Protein AF-A0A537WAU5-F1 (afdb_monomer_lite)

Secondary structure (DSSP, 8-state):
-HHHHHH--TTS--TT-SEEE-STT-TT-EEE-HHHHSBS-TTSSSTTSPPEEE-SSS---B--GGGGT--S---EEE-PPTT-EEEEE-SSSGGGSEEEEE---TTS----HHHHHHHHHHHHHHHHHHHHHHHHHHHT---EEEETTEEEEEEEEEEE-SS-EEEEEESSEEEE-TT-EEEEE-TT-SS--B--EESHHHHHHHT----EEE-SSGGGS-PPPBPPSSSSTT-SSSGGGEEEEPPTTTSS-BS-SEE-SSS-EE--SBSGGGTTTTTT--EEEEE-SPPPTT-EEEE-SSSTT-EEEEEE-

Foldseek 3Di:
DVCCVQAAQAADPHQQPQWYDQPLVHDLWIFGRCPNADWPDPQAFFPPHHAAEDQPPDDTYPHNQVLVVGDPGGHYDYNHDAQDKDKDARSAQGPVRIDIDHHHDPPDDDDDPVVVVVVVVVLVVVQVVVLVVVCVVQLPDFDWDDDPNAIETEKEQWADDPRDIHGATGNQEAEEAAFHKYKYFQVRFDGHKWKKKWQLVVLQVQLSQAQKWFAPVPSPDNDHTHAFPDPDPVSHPPSVRIIRTHPSPAAAADDPQEDPRPDMGMPGIEHCSPPSRNYRDMRMHHHNHADDPVARKIAISPDSVHIHGYGYD

Structure (mmCIF, N/CA/C/O backbone):
data_AF-A0A537WAU5-F1
#
_entry.id   AF-A0A537WAU5-F1
#
loop_
_atom_site.group_PDB
_atom_site.id
_atom_site.type_symbol
_atom_site.label_atom_id
_atom_site.label_alt_id
_atom_site.label_comp_id
_atom_site.label_asym_id
_atom_site.label_entity_id
_atom_site.label_seq_id
_atom_site.pdbx_PDB_ins_code
_atom_site.Cartn_x
_atom_site.Cartn_y
_atom_site.Cartn_z
_atom_site.occupancy
_atom_site.B_iso_or_equiv
_atom_site.auth_seq_id
_atom_site.auth_comp_id
_atom_site.auth_asym_id
_atom_site.auth_atom_id
_atom_site.pdbx_PDB_model_num
ATOM 1 N N . MET A 1 1 ? 1.351 -14.730 -9.896 1.00 84.19 1 MET A N 1
ATOM 2 C CA . MET A 1 1 ? 2.180 -14.679 -11.133 1.00 84.19 1 MET A CA 1
ATOM 3 C C . MET A 1 1 ? 3.476 -15.323 -10.727 1.00 84.19 1 MET A C 1
ATOM 5 O O . MET A 1 1 ? 4.056 -14.808 -9.790 1.00 84.19 1 MET A O 1
ATOM 9 N N . GLU A 1 2 ? 3.895 -16.427 -11.349 1.00 90.69 2 GLU A N 1
ATOM 10 C CA . GLU A 1 2 ? 4.892 -17.330 -10.741 1.00 90.69 2 GLU A CA 1
ATOM 11 C C . GLU A 1 2 ? 6.164 -16.620 -10.257 1.00 90.69 2 GLU A C 1
ATOM 13 O O . GLU A 1 2 ? 6.609 -16.866 -9.139 1.00 90.69 2 GLU A O 1
ATOM 18 N N . TRP A 1 3 ? 6.699 -15.676 -11.041 1.00 93.38 3 TRP A N 1
ATOM 19 C CA . TRP A 1 3 ? 7.854 -14.886 -10.613 1.00 93.38 3 TRP A CA 1
ATOM 20 C C . TRP A 1 3 ? 7.559 -14.062 -9.352 1.00 93.38 3 TRP A C 1
ATOM 22 O O . TRP A 1 3 ? 8.328 -14.132 -8.400 1.00 93.38 3 TRP A O 1
ATOM 32 N N . PHE A 1 4 ? 6.441 -13.333 -9.306 1.00 93.38 4 PHE A N 1
ATOM 33 C CA . PHE A 1 4 ? 6.049 -12.534 -8.140 1.00 93.38 4 PHE A CA 1
ATOM 34 C C . PHE A 1 4 ? 5.858 -13.409 -6.902 1.00 93.38 4 PHE A C 1
ATOM 36 O O . PHE A 1 4 ? 6.400 -13.107 -5.847 1.00 93.38 4 PHE A O 1
ATOM 43 N N . ASP A 1 5 ? 5.148 -14.527 -7.045 1.00 91.44 5 ASP A N 1
ATOM 44 C CA . ASP A 1 5 ? 4.841 -15.426 -5.928 1.00 91.44 5 ASP A CA 1
ATOM 45 C C . ASP A 1 5 ? 6.137 -16.054 -5.356 1.00 91.44 5 ASP A C 1
ATOM 47 O O . ASP A 1 5 ? 6.236 -16.358 -4.167 1.00 91.44 5 ASP A O 1
ATOM 51 N N . THR A 1 6 ? 7.169 -16.186 -6.197 1.00 94.75 6 THR A N 1
ATOM 52 C CA . THR A 1 6 ? 8.492 -16.734 -5.847 1.00 94.75 6 THR A CA 1
ATOM 53 C C . THR A 1 6 ? 9.467 -15.688 -5.295 1.00 94.75 6 THR A C 1
ATOM 55 O O . THR A 1 6 ? 10.389 -16.049 -4.565 1.00 94.75 6 THR A O 1
ATOM 58 N N . ASN A 1 7 ? 9.301 -14.408 -5.640 1.00 95.81 7 ASN A N 1
ATOM 59 C CA . ASN A 1 7 ? 10.325 -13.383 -5.400 1.00 95.81 7 ASN A CA 1
ATOM 60 C C . ASN A 1 7 ? 9.852 -12.155 -4.613 1.00 95.81 7 ASN A C 1
ATOM 62 O O . ASN A 1 7 ? 10.702 -11.441 -4.088 1.00 95.81 7 ASN A O 1
ATOM 66 N N . ALA A 1 8 ? 8.552 -11.880 -4.550 1.00 95.69 8 ALA A N 1
ATOM 67 C CA . ALA A 1 8 ? 8.008 -10.604 -4.091 1.00 95.69 8 ALA A CA 1
ATOM 68 C C . ALA A 1 8 ? 6.806 -10.721 -3.136 1.00 95.69 8 ALA A C 1
ATOM 70 O O . ALA A 1 8 ? 6.137 -9.724 -2.860 1.00 95.69 8 ALA A O 1
ATOM 71 N N . THR A 1 9 ? 6.513 -11.913 -2.616 1.00 93.00 9 THR A N 1
ATOM 72 C CA . THR A 1 9 ? 5.378 -12.118 -1.709 1.00 93.00 9 THR A CA 1
ATOM 73 C C . THR A 1 9 ? 5.572 -11.324 -0.419 1.00 93.00 9 THR A C 1
ATOM 75 O O . THR A 1 9 ? 6.525 -11.547 0.330 1.00 93.00 9 THR A O 1
ATOM 78 N N . LEU A 1 10 ? 4.641 -10.410 -0.143 1.00 92.88 10 LEU A N 1
ATOM 79 C CA . LEU A 1 10 ? 4.656 -9.546 1.032 1.00 92.88 10 LEU A CA 1
ATOM 80 C C . LEU A 1 10 ? 4.708 -10.363 2.333 1.00 92.88 10 LEU A C 1
ATOM 82 O O . LEU A 1 10 ? 3.957 -11.322 2.496 1.00 92.88 10 LEU A O 1
ATOM 86 N N . GLY A 1 11 ? 5.569 -9.965 3.272 1.00 92.44 11 GLY A N 1
ATOM 87 C CA . GLY A 1 11 ? 5.736 -10.623 4.569 1.00 92.44 11 GLY A CA 1
ATOM 88 C C . GLY A 1 11 ? 6.655 -11.840 4.567 1.00 92.44 11 GLY A C 1
ATOM 89 O O . GLY A 1 11 ? 6.748 -12.531 5.578 1.00 92.44 11 GLY A O 1
ATOM 90 N N . THR A 1 12 ? 7.331 -12.116 3.453 1.00 92.94 12 THR A N 1
ATOM 91 C CA . THR A 1 12 ? 8.314 -13.202 3.334 1.00 92.94 12 THR A CA 1
ATOM 92 C C . THR A 1 12 ? 9.728 -12.639 3.241 1.00 92.94 12 THR A C 1
ATOM 94 O O . THR A 1 12 ? 9.901 -11.460 2.960 1.00 92.94 12 THR A O 1
ATOM 97 N N . SER A 1 13 ? 10.751 -13.475 3.416 1.00 92.75 13 SER A N 1
ATOM 98 C CA . SER A 1 13 ? 12.161 -13.093 3.212 1.00 92.75 13 SER A CA 1
ATOM 99 C C . SER A 1 13 ? 12.599 -13.151 1.738 1.00 92.75 13 SER A C 1
ATOM 101 O O . SER A 1 13 ? 13.785 -13.256 1.441 1.00 92.75 13 SER A O 1
ATOM 103 N N . GLN A 1 14 ? 11.654 -13.161 0.789 1.00 94.50 14 GLN A N 1
ATOM 104 C CA . GLN A 1 14 ? 11.974 -13.161 -0.639 1.00 94.50 14 GLN A CA 1
ATOM 105 C C . GLN A 1 14 ? 12.600 -11.816 -1.051 1.00 94.50 14 GLN A C 1
ATOM 107 O O . GLN A 1 14 ? 12.203 -10.776 -0.523 1.00 94.50 14 GLN A O 1
ATOM 112 N N . PRO A 1 15 ? 13.539 -11.800 -2.014 1.00 93.62 15 PRO A N 1
ATOM 113 C CA . PRO A 1 15 ? 14.410 -10.651 -2.265 1.00 93.62 15 PRO A CA 1
ATOM 114 C C . PRO A 1 15 ? 13.676 -9.358 -2.631 1.00 93.62 15 PRO A C 1
ATOM 116 O O . PRO A 1 15 ? 14.173 -8.291 -2.296 1.00 93.62 15 PRO A O 1
ATOM 119 N N . TYR A 1 16 ? 12.517 -9.440 -3.287 1.00 95.38 16 TYR A N 1
ATOM 120 C CA . TYR A 1 16 ? 11.702 -8.299 -3.718 1.00 95.38 16 TYR A CA 1
ATOM 121 C C . TYR A 1 16 ? 10.399 -8.156 -2.917 1.00 95.38 16 TYR A C 1
ATOM 123 O O . TYR A 1 16 ? 9.494 -7.434 -3.339 1.00 95.38 16 TYR A O 1
ATOM 131 N N . ALA A 1 17 ? 10.261 -8.850 -1.782 1.00 95.00 17 ALA A N 1
ATOM 132 C CA . ALA A 1 17 ? 9.118 -8.654 -0.899 1.00 95.00 17 ALA A CA 1
ATOM 133 C C . ALA A 1 17 ? 9.161 -7.238 -0.310 1.00 95.00 17 ALA A C 1
ATOM 135 O O . ALA A 1 17 ? 10.166 -6.838 0.274 1.00 95.00 17 ALA A O 1
ATOM 136 N N . LEU A 1 18 ? 8.071 -6.475 -0.458 1.00 93.75 18 LEU A N 1
ATOM 137 C CA . LEU A 1 18 ? 8.038 -5.082 -0.003 1.00 93.75 18 LEU A CA 1
ATOM 138 C C . LEU A 1 18 ? 8.268 -4.967 1.507 1.00 93.75 18 LEU A C 1
ATOM 140 O O . LEU A 1 18 ? 9.054 -4.131 1.927 1.00 93.75 18 LEU A O 1
ATOM 144 N N . ALA A 1 19 ? 7.609 -5.804 2.307 1.00 93.56 19 ALA A N 1
ATOM 145 C CA . ALA A 1 19 ? 7.874 -5.949 3.734 1.00 93.56 19 ALA A CA 1
ATOM 146 C C . ALA A 1 19 ? 8.430 -7.347 4.002 1.00 93.56 19 ALA A C 1
ATOM 148 O O . ALA A 1 19 ? 7.835 -8.337 3.570 1.00 93.56 19 ALA A O 1
ATOM 149 N N . GLN A 1 20 ? 9.536 -7.410 4.731 1.00 93.81 20 GLN A N 1
ATOM 150 C CA . GLN A 1 20 ? 10.249 -8.629 5.097 1.00 93.81 20 GLN A CA 1
ATOM 151 C C . GLN A 1 20 ? 10.279 -8.755 6.624 1.00 93.81 20 GLN A C 1
ATOM 153 O O . GLN A 1 20 ? 10.291 -7.724 7.302 1.00 93.81 20 GLN A O 1
ATOM 158 N N . PRO A 1 21 ? 10.256 -9.975 7.189 1.00 92.31 21 PRO A N 1
ATOM 159 C CA . PRO A 1 21 ? 10.525 -10.165 8.611 1.00 92.31 21 PRO A CA 1
ATOM 160 C C . PRO A 1 21 ? 11.883 -9.551 8.979 1.00 92.31 21 PRO A C 1
ATOM 162 O O . PRO A 1 21 ? 12.839 -9.745 8.236 1.00 92.31 21 PRO A O 1
ATOM 165 N N . ASN A 1 22 ? 11.962 -8.842 10.104 1.00 89.56 22 ASN A N 1
ATOM 166 C CA . ASN A 1 22 ? 13.228 -8.414 10.708 1.00 89.56 22 ASN A CA 1
ATOM 167 C C . ASN A 1 22 ? 13.436 -9.302 11.957 1.00 89.56 22 ASN A C 1
ATOM 169 O O . ASN A 1 22 ? 12.674 -9.172 12.924 1.00 89.56 22 ASN A O 1
ATOM 173 N N . PRO A 1 23 ? 14.356 -10.284 11.915 1.00 85.19 23 PRO A N 1
ATOM 174 C CA . PRO A 1 23 ? 14.561 -11.220 13.019 1.00 85.19 23 PRO A CA 1
ATOM 175 C C . PRO A 1 23 ? 15.184 -10.560 14.262 1.00 85.19 23 PRO A C 1
ATOM 177 O O . PRO A 1 23 ? 14.898 -11.007 15.380 1.00 85.19 23 PRO A O 1
ATOM 180 N N . ASP A 1 24 ? 15.941 -9.478 14.093 1.00 83.31 24 ASP A N 1
ATOM 181 C CA . ASP A 1 24 ? 16.705 -8.776 15.137 1.00 83.31 24 ASP A CA 1
ATOM 182 C C . ASP A 1 24 ? 15.811 -8.036 16.132 1.00 83.31 24 ASP A C 1
ATOM 184 O O . ASP A 1 24 ? 16.088 -7.953 17.334 1.00 83.31 24 ASP A O 1
ATOM 188 N N . ASN A 1 25 ? 14.650 -7.577 15.665 1.00 81.56 25 ASN A N 1
ATOM 189 C CA . ASN A 1 25 ? 13.628 -6.931 16.484 1.00 81.56 25 ASN A CA 1
ATOM 190 C C . ASN A 1 25 ? 12.502 -7.882 16.935 1.00 81.56 25 ASN A C 1
ATOM 192 O O . ASN A 1 25 ? 11.516 -7.444 17.543 1.00 81.56 25 ASN A O 1
ATOM 196 N N . GLY A 1 26 ? 12.658 -9.188 16.700 1.00 82.94 26 GLY A N 1
ATOM 197 C CA . GLY A 1 26 ? 11.752 -10.243 17.148 1.00 82.94 26 GLY A CA 1
ATOM 198 C C . GLY A 1 26 ? 10.736 -10.698 16.095 1.00 82.94 26 GLY A C 1
ATOM 199 O O . GLY A 1 26 ? 10.520 -10.074 15.066 1.00 82.94 26 GLY A O 1
ATOM 200 N N . SER A 1 27 ? 10.038 -11.801 16.377 1.00 83.25 27 SER A N 1
ATOM 201 C CA . SER A 1 27 ? 9.238 -12.549 15.386 1.00 83.25 27 SER A CA 1
ATOM 202 C C . SER A 1 27 ? 8.015 -11.831 14.796 1.00 83.25 27 SER A C 1
ATOM 204 O O . SER A 1 27 ? 7.338 -12.383 13.929 1.00 83.25 27 SER A O 1
ATOM 206 N N . THR A 1 28 ? 7.696 -10.628 15.271 1.00 85.44 28 THR A N 1
ATOM 207 C CA . THR A 1 28 ? 6.603 -9.791 14.751 1.00 85.44 28 THR A CA 1
ATOM 208 C C . THR A 1 28 ? 7.094 -8.479 14.149 1.00 85.44 28 THR A C 1
ATOM 210 O O . THR A 1 28 ? 6.262 -7.651 13.768 1.00 85.44 28 THR A O 1
ATOM 213 N N . ALA A 1 29 ? 8.409 -8.261 14.112 1.00 89.94 29 ALA A N 1
ATOM 214 C CA . ALA A 1 29 ? 9.013 -7.086 13.516 1.00 89.94 29 ALA A CA 1
ATOM 215 C C . ALA A 1 29 ? 9.220 -7.285 12.014 1.00 89.94 29 ALA A C 1
ATOM 217 O O . ALA A 1 29 ? 9.395 -8.400 11.519 1.00 89.94 29 ALA A O 1
ATOM 218 N N . TYR A 1 30 ? 9.147 -6.173 11.291 1.00 93.19 30 TYR A N 1
ATOM 219 C CA . TYR A 1 30 ? 9.281 -6.139 9.845 1.00 93.19 30 TYR A CA 1
ATOM 220 C C . TYR A 1 30 ? 10.113 -4.930 9.440 1.00 93.19 30 TYR A C 1
ATOM 222 O O . TYR A 1 30 ? 10.135 -3.907 10.126 1.00 93.19 30 TYR A O 1
ATOM 230 N N . LYS A 1 31 ? 10.718 -5.033 8.270 1.00 93.06 31 LYS A N 1
ATOM 231 C CA . LYS A 1 31 ? 11.430 -3.963 7.579 1.00 93.06 31 LYS A CA 1
ATOM 232 C C . LYS A 1 31 ? 10.987 -3.915 6.126 1.00 93.06 31 LYS A C 1
ATOM 234 O O . LYS A 1 31 ? 10.308 -4.831 5.653 1.00 93.06 31 LYS A O 1
ATOM 239 N N . PHE A 1 32 ? 11.349 -2.860 5.410 1.00 93.44 32 PHE A N 1
ATOM 240 C CA . PHE A 1 32 ? 11.208 -2.879 3.961 1.00 93.44 32 PHE A CA 1
ATOM 241 C C . PHE A 1 32 ? 12.298 -3.734 3.313 1.00 93.44 32 PHE A C 1
ATOM 243 O O . PHE A 1 32 ? 13.454 -3.687 3.724 1.00 93.44 32 PHE A O 1
ATOM 250 N N . GLY A 1 33 ? 11.946 -4.466 2.257 1.00 93.19 33 GLY A N 1
ATOM 251 C CA . GLY A 1 33 ? 12.936 -5.120 1.409 1.00 93.19 33 GLY A CA 1
ATOM 252 C C . GLY A 1 33 ? 13.651 -4.095 0.532 1.00 93.19 33 GLY A C 1
ATOM 253 O O . GLY A 1 33 ? 13.029 -3.472 -0.332 1.00 93.19 33 GLY A O 1
ATOM 254 N N . ASN A 1 34 ? 14.963 -3.935 0.710 1.00 91.56 34 ASN A N 1
ATOM 255 C CA . ASN A 1 34 ? 15.750 -2.928 -0.012 1.00 91.56 34 ASN A CA 1
ATOM 256 C C . ASN A 1 34 ? 15.624 -3.043 -1.533 1.00 91.56 34 ASN A C 1
ATOM 258 O O . ASN A 1 34 ? 15.395 -2.038 -2.203 1.00 91.56 34 ASN A O 1
ATOM 262 N N . ASN A 1 35 ? 15.683 -4.261 -2.082 1.00 93.25 35 ASN A N 1
ATOM 263 C CA . ASN A 1 35 ? 15.538 -4.454 -3.528 1.00 93.25 35 ASN A CA 1
ATOM 264 C C . ASN A 1 35 ? 14.134 -4.121 -4.037 1.00 93.25 35 ASN A C 1
ATOM 266 O O . ASN A 1 35 ? 13.969 -4.015 -5.247 1.00 93.25 35 ASN A O 1
ATOM 270 N N . ALA A 1 36 ? 13.124 -4.008 -3.166 1.00 93.44 36 ALA A N 1
ATOM 271 C CA . ALA A 1 36 ? 11.783 -3.577 -3.542 1.00 93.44 36 ALA A CA 1
ATOM 272 C C . ALA A 1 36 ? 11.660 -2.045 -3.554 1.00 93.44 36 ALA A C 1
ATOM 274 O O . ALA A 1 36 ? 10.996 -1.500 -4.437 1.00 93.44 36 ALA A O 1
ATOM 275 N N . ILE A 1 37 ? 12.303 -1.357 -2.602 1.00 91.88 37 ILE A N 1
ATOM 276 C CA . ILE A 1 37 ? 12.131 0.089 -2.394 1.00 91.88 37 ILE A CA 1
ATOM 277 C C . ILE A 1 37 ? 13.183 0.959 -3.090 1.00 91.88 37 ILE A C 1
ATOM 279 O O . ILE A 1 37 ? 12.879 2.102 -3.433 1.00 91.88 37 ILE A O 1
ATOM 283 N N . PHE A 1 38 ? 14.382 0.433 -3.344 1.00 90.44 38 PHE A N 1
ATOM 284 C CA . PHE A 1 38 ? 15.448 1.145 -4.048 1.00 90.44 38 PHE A CA 1
ATOM 285 C C . PHE A 1 38 ? 15.504 0.755 -5.531 1.00 90.44 38 PHE A C 1
ATOM 287 O O . PHE A 1 38 ? 15.187 -0.386 -5.885 1.00 90.44 38 PHE A O 1
ATOM 294 N N . PRO A 1 39 ? 15.894 1.690 -6.419 1.00 91.50 39 PRO A N 1
ATOM 295 C CA . PRO A 1 39 ? 16.118 1.364 -7.818 1.00 91.50 39 PRO A CA 1
ATOM 296 C C . PRO A 1 39 ? 17.320 0.427 -7.970 1.00 91.50 39 PRO A C 1
ATOM 298 O O . PRO A 1 39 ? 18.276 0.498 -7.200 1.00 91.50 39 PRO A O 1
ATOM 301 N N . THR A 1 40 ? 17.303 -0.410 -9.010 1.00 92.50 40 THR A N 1
ATOM 302 C CA . THR A 1 40 ? 18.460 -1.252 -9.369 1.00 92.50 40 THR A CA 1
ATOM 303 C C . THR A 1 40 ? 19.685 -0.405 -9.728 1.00 92.50 40 THR A C 1
ATOM 305 O O . THR A 1 40 ? 20.810 -0.802 -9.440 1.00 92.50 40 THR A O 1
ATOM 308 N N . ASP A 1 41 ? 19.463 0.761 -10.339 1.00 90.94 41 ASP A N 1
ATOM 309 C CA . ASP A 1 41 ? 20.489 1.746 -10.673 1.00 90.94 41 ASP A CA 1
ATOM 310 C C . ASP A 1 41 ? 19.897 3.154 -10.512 1.00 90.94 41 ASP A C 1
ATOM 312 O O . ASP A 1 41 ? 18.903 3.502 -11.150 1.00 90.94 41 ASP A O 1
ATOM 316 N N . SER A 1 42 ? 20.487 3.964 -9.632 1.00 88.50 42 SER A N 1
ATOM 317 C CA . SER A 1 42 ? 20.043 5.336 -9.353 1.00 88.50 42 SER A CA 1
ATOM 318 C C . SER A 1 42 ? 20.567 6.368 -10.358 1.00 88.50 42 SER A C 1
ATOM 320 O O . SER A 1 42 ? 20.224 7.550 -10.270 1.00 88.50 42 SER A O 1
ATOM 322 N N . THR A 1 43 ? 21.402 5.952 -11.313 1.00 92.00 43 THR A N 1
ATOM 323 C CA . THR A 1 43 ? 22.035 6.831 -12.307 1.00 92.00 43 THR A CA 1
ATOM 324 C C . THR A 1 43 ? 21.265 6.914 -13.627 1.00 92.00 43 THR A C 1
ATOM 326 O O . THR A 1 43 ? 21.622 7.720 -14.492 1.00 92.00 43 THR A O 1
ATOM 329 N N . CYS A 1 44 ? 20.191 6.134 -13.779 1.00 94.31 44 CYS A N 1
ATOM 330 C CA . CYS A 1 44 ? 19.386 6.076 -14.993 1.00 94.31 44 CYS A CA 1
ATOM 331 C C . CYS A 1 44 ? 17.874 6.144 -14.735 1.00 94.31 44 CYS A C 1
ATOM 333 O O . CYS A 1 44 ? 17.358 5.871 -13.652 1.00 94.31 44 CYS A O 1
ATOM 335 N N . GLY A 1 45 ? 17.146 6.470 -15.801 1.00 92.94 45 GLY A N 1
ATOM 336 C CA . GLY A 1 45 ? 15.694 6.386 -15.885 1.00 92.94 45 GLY A CA 1
ATOM 337 C C . GLY A 1 45 ? 14.947 7.557 -15.261 1.00 92.94 45 GLY A C 1
ATOM 338 O O . GLY A 1 45 ? 13.875 7.879 -15.767 1.00 92.94 45 GLY A O 1
ATOM 339 N N . GLY A 1 46 ? 15.499 8.228 -14.248 1.00 89.94 46 GLY A N 1
ATOM 340 C CA . GLY A 1 46 ? 14.896 9.421 -13.656 1.00 89.94 46 GLY A CA 1
ATOM 341 C C . GLY A 1 46 ? 14.840 10.621 -14.617 1.00 89.94 46 GLY A C 1
ATOM 342 O O . GLY A 1 46 ? 15.474 10.624 -15.679 1.00 89.94 46 GLY A O 1
ATOM 343 N N . PRO A 1 47 ? 14.116 11.697 -14.263 1.00 88.12 47 PRO A N 1
ATOM 344 C CA . PRO A 1 47 ? 14.073 12.913 -15.061 1.00 88.12 47 PRO A CA 1
ATOM 345 C C . PRO A 1 47 ? 15.472 13.473 -15.261 1.00 88.12 47 PRO A C 1
ATOM 347 O O . PRO A 1 47 ? 16.262 13.554 -14.322 1.00 88.12 47 PRO A O 1
ATOM 350 N N . THR A 1 48 ? 15.762 13.904 -16.486 1.00 88.81 48 THR A N 1
ATOM 351 C CA . THR A 1 48 ? 17.078 14.398 -16.932 1.00 88.81 48 THR A CA 1
ATOM 352 C C . THR A 1 48 ? 18.195 13.350 -17.006 1.00 88.81 48 THR A C 1
ATOM 354 O O . THR A 1 48 ? 19.272 13.670 -17.509 1.00 88.81 48 THR A O 1
ATOM 357 N N . GLN A 1 49 ? 17.953 12.104 -16.587 1.00 92.88 49 GLN A N 1
ATOM 358 C CA . GLN A 1 49 ? 18.887 10.995 -16.777 1.00 92.88 49 GLN A CA 1
ATOM 359 C C . GLN A 1 49 ? 18.641 10.302 -18.122 1.00 92.88 49 GLN A C 1
ATOM 361 O O . GLN A 1 49 ? 17.575 10.420 -18.731 1.00 92.88 49 GLN A O 1
ATOM 366 N N . SER A 1 50 ? 19.643 9.560 -18.597 1.00 96.25 50 SER A N 1
ATOM 367 C CA . SER A 1 50 ? 19.426 8.645 -19.722 1.00 96.25 50 SER A CA 1
ATOM 368 C C . SER A 1 50 ? 18.511 7.496 -19.279 1.00 96.25 50 SER A C 1
ATOM 370 O O . SER A 1 50 ? 18.634 7.062 -18.131 1.00 96.25 50 SER A O 1
ATOM 372 N N . PRO A 1 51 ? 17.625 6.969 -20.145 1.00 97.12 51 PRO A N 1
ATOM 373 C CA . PRO A 1 51 ? 16.800 5.815 -19.797 1.00 97.12 51 PRO A CA 1
ATOM 374 C C . PRO A 1 51 ? 17.655 4.611 -19.391 1.00 97.12 51 PRO A C 1
ATOM 376 O O . PRO A 1 51 ? 18.708 4.372 -19.986 1.00 97.12 51 PRO A O 1
ATOM 379 N N . CYS A 1 52 ? 17.184 3.819 -18.430 1.00 97.25 52 CYS A N 1
ATOM 380 C CA . CYS A 1 52 ? 17.859 2.577 -18.056 1.00 97.25 52 CYS A CA 1
ATOM 381 C C . CYS A 1 52 ? 17.821 1.568 -19.210 1.00 97.25 52 CYS A C 1
ATOM 383 O O . CYS A 1 52 ? 16.807 1.450 -19.899 1.00 97.25 52 CYS A O 1
ATOM 385 N N . ALA A 1 53 ? 18.902 0.824 -19.431 1.00 97.19 53 ALA A N 1
ATOM 386 C CA . ALA A 1 53 ? 18.914 -0.251 -20.418 1.00 97.19 53 ALA A CA 1
ATOM 387 C C . ALA A 1 53 ? 18.299 -1.527 -19.826 1.00 97.19 53 ALA A C 1
ATOM 389 O O . ALA A 1 53 ? 18.625 -1.912 -18.706 1.00 97.19 53 ALA A O 1
ATOM 390 N N . PHE A 1 54 ? 17.436 -2.196 -20.588 1.00 97.00 54 PHE A N 1
ATOM 391 C CA . PHE A 1 54 ? 16.838 -3.472 -20.197 1.00 97.00 54 PHE A CA 1
ATOM 392 C C . PHE A 1 54 ? 16.879 -4.458 -21.362 1.00 97.00 54 PHE A C 1
ATOM 394 O O . PHE A 1 54 ? 16.216 -4.251 -22.378 1.00 97.00 54 PHE A O 1
ATOM 401 N N . ASP A 1 55 ? 17.637 -5.541 -21.216 1.00 95.19 55 ASP A N 1
ATOM 402 C CA . ASP A 1 55 ? 17.825 -6.565 -22.252 1.00 95.19 55 ASP A CA 1
ATOM 403 C C . ASP A 1 55 ? 16.843 -7.746 -22.149 1.00 95.19 55 ASP A C 1
ATOM 405 O O . ASP A 1 55 ? 16.891 -8.658 -22.970 1.00 95.19 55 ASP A O 1
ATOM 409 N N . GLY A 1 56 ? 15.940 -7.735 -21.163 1.00 93.44 56 GLY A N 1
ATOM 410 C CA . GLY A 1 56 ? 14.974 -8.813 -20.945 1.00 93.44 56 GLY A CA 1
ATOM 411 C C . GLY A 1 56 ? 15.444 -9.939 -20.024 1.00 93.44 56 GLY A C 1
ATOM 412 O O . GLY A 1 56 ? 14.655 -10.847 -19.766 1.00 93.44 56 GLY A O 1
ATOM 413 N N . THR A 1 57 ? 16.682 -9.908 -19.520 1.00 91.06 57 THR A N 1
ATOM 414 C CA . THR A 1 57 ? 17.281 -11.059 -18.816 1.00 91.06 57 THR A CA 1
ATOM 415 C C . THR A 1 57 ? 17.376 -10.902 -17.299 1.00 91.06 57 THR A C 1
ATOM 417 O O . THR A 1 57 ? 17.318 -11.900 -16.581 1.00 91.06 57 THR A O 1
ATOM 420 N N . THR A 1 58 ? 17.493 -9.672 -16.794 1.00 92.44 58 THR A N 1
ATOM 421 C CA . THR A 1 58 ? 17.621 -9.377 -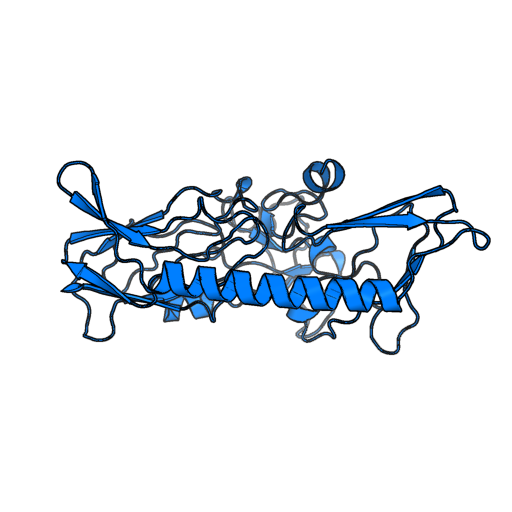15.356 1.00 92.44 58 THR A CA 1
ATOM 422 C C . THR A 1 58 ? 16.525 -8.430 -14.885 1.00 92.44 58 THR A C 1
ATOM 424 O O . THR A 1 58 ? 15.979 -7.662 -15.669 1.00 92.44 58 THR A O 1
ATOM 427 N N . VAL A 1 59 ? 16.162 -8.491 -13.602 1.00 94.88 59 VAL A N 1
ATOM 428 C CA . VAL A 1 59 ? 15.135 -7.606 -13.034 1.00 94.88 59 VAL A CA 1
ATOM 429 C C . VAL A 1 59 ? 15.671 -6.180 -12.978 1.00 94.88 59 VAL A C 1
ATOM 431 O O . VAL A 1 59 ? 16.705 -5.932 -12.363 1.00 94.88 59 VAL A O 1
ATOM 434 N N . LEU A 1 60 ? 14.927 -5.247 -13.568 1.00 95.88 60 LEU A N 1
ATOM 435 C CA . LEU A 1 60 ? 15.177 -3.816 -13.462 1.00 95.88 60 LEU A CA 1
ATOM 436 C C . LEU A 1 60 ? 14.058 -3.183 -12.626 1.00 95.88 60 LEU A C 1
ATOM 438 O O . LEU A 1 60 ? 12.892 -3.226 -13.021 1.00 95.88 60 LEU A O 1
ATOM 442 N N . ASN A 1 61 ? 14.409 -2.623 -11.468 1.00 94.94 61 ASN A N 1
ATOM 443 C CA . ASN A 1 61 ? 13.475 -1.985 -10.543 1.00 94.94 61 ASN A CA 1
ATOM 444 C C . ASN A 1 61 ? 13.654 -0.458 -10.546 1.00 94.94 61 ASN A C 1
ATOM 446 O O . ASN A 1 61 ? 14.777 0.037 -10.465 1.00 94.94 61 ASN A O 1
ATOM 450 N N . SER A 1 62 ? 12.540 0.276 -10.587 1.00 93.25 62 SER A N 1
ATOM 451 C CA . SER A 1 62 ? 12.488 1.733 -10.426 1.00 93.25 62 SER A CA 1
ATOM 452 C C . SER A 1 62 ? 12.593 2.191 -8.967 1.00 93.25 62 SER A C 1
ATOM 454 O O . SER A 1 62 ? 12.778 3.378 -8.708 1.00 93.25 62 SER A O 1
ATOM 456 N N . GLY A 1 63 ? 12.417 1.278 -8.008 1.00 92.06 63 GLY A N 1
ATOM 457 C CA . GLY A 1 63 ? 12.217 1.611 -6.601 1.00 92.06 63 GLY A CA 1
ATOM 458 C C . GLY A 1 63 ? 10.873 2.307 -6.354 1.00 92.06 63 GLY A C 1
ATOM 459 O O . GLY A 1 63 ? 9.977 2.296 -7.205 1.00 92.06 63 GLY A O 1
ATOM 460 N N . ILE A 1 64 ? 10.738 2.924 -5.177 1.00 88.88 64 ILE A N 1
ATOM 461 C CA . ILE A 1 64 ? 9.547 3.669 -4.743 1.00 88.88 64 ILE A CA 1
ATOM 462 C C . ILE A 1 64 ? 9.928 5.146 -4.553 1.00 88.88 64 ILE A C 1
ATOM 464 O O . ILE A 1 64 ? 10.187 5.578 -3.429 1.00 88.88 64 ILE A O 1
ATOM 468 N N . PRO A 1 65 ? 9.968 5.956 -5.628 1.00 78.94 65 PRO A N 1
ATOM 469 C CA . PRO A 1 65 ? 10.451 7.338 -5.557 1.00 78.94 65 PRO A CA 1
ATOM 470 C C . PRO A 1 65 ? 9.637 8.219 -4.599 1.00 78.94 65 PRO A C 1
ATOM 472 O O . PRO A 1 65 ? 10.195 9.116 -3.974 1.00 78.94 65 PRO A O 1
ATOM 475 N N . VAL A 1 66 ? 8.346 7.922 -4.399 1.00 73.12 66 VAL A N 1
ATOM 476 C CA . VAL A 1 66 ? 7.477 8.653 -3.458 1.00 73.12 66 VAL A CA 1
ATOM 477 C C . VAL A 1 66 ? 7.938 8.563 -1.997 1.00 73.12 66 VAL A C 1
ATOM 479 O O . VAL A 1 66 ? 7.610 9.443 -1.209 1.00 73.12 66 VAL A O 1
ATOM 482 N N . PHE A 1 67 ? 8.713 7.543 -1.614 1.00 74.38 67 PHE A N 1
ATOM 483 C CA . PHE A 1 67 ? 9.284 7.461 -0.261 1.00 74.38 67 PHE A CA 1
ATOM 484 C C . PHE A 1 67 ? 10.473 8.406 -0.053 1.00 74.38 67 PHE A C 1
ATOM 486 O O . PHE A 1 67 ? 10.869 8.635 1.086 1.00 74.38 67 PHE A O 1
ATOM 493 N N . PHE A 1 68 ? 11.011 8.979 -1.132 1.00 73.19 68 PHE A N 1
ATOM 494 C CA . PHE A 1 68 ? 12.241 9.770 -1.132 1.00 73.19 68 PHE A CA 1
ATOM 495 C C . PHE A 1 68 ? 12.051 11.155 -1.771 1.00 73.19 68 PHE A C 1
ATOM 497 O O . PHE A 1 68 ? 13.020 11.741 -2.248 1.00 73.19 68 PHE A O 1
ATOM 504 N N . ASP A 1 69 ? 10.806 11.649 -1.842 1.00 70.31 69 ASP A N 1
ATOM 505 C CA . ASP A 1 69 ? 10.427 12.884 -2.555 1.00 70.31 69 ASP A CA 1
ATOM 506 C C . ASP A 1 69 ? 10.962 12.941 -4.002 1.00 70.31 69 ASP A C 1
ATOM 508 O O . ASP A 1 69 ? 11.213 14.004 -4.578 1.00 70.31 69 ASP A O 1
ATOM 512 N N . GLY A 1 70 ? 11.140 11.763 -4.600 1.00 70.88 70 GLY A N 1
ATOM 513 C CA . GLY A 1 70 ? 11.652 11.591 -5.942 1.00 70.88 70 GLY A CA 1
ATOM 514 C C . GLY A 1 70 ? 10.572 11.807 -7.003 1.00 70.88 70 GLY A C 1
ATOM 515 O O . GLY A 1 70 ? 9.371 11.683 -6.742 1.00 70.88 70 GLY A O 1
ATOM 516 N N . PRO A 1 71 ? 10.983 12.106 -8.239 1.00 78.06 71 PRO A N 1
ATOM 517 C CA . PRO A 1 71 ? 10.065 12.175 -9.363 1.00 78.06 71 PRO A CA 1
ATOM 518 C C . PRO A 1 71 ? 9.450 10.807 -9.669 1.00 78.06 71 PRO A C 1
ATOM 520 O O . PRO A 1 71 ? 10.113 9.778 -9.585 1.00 78.06 71 PRO A O 1
ATOM 523 N N . MET A 1 72 ? 8.178 10.813 -10.064 1.00 82.31 72 MET A N 1
ATOM 524 C CA . MET A 1 72 ? 7.435 9.594 -10.408 1.00 82.31 72 MET A CA 1
ATOM 525 C C . MET A 1 72 ? 7.712 9.097 -11.832 1.00 82.31 72 MET A C 1
ATOM 527 O O . MET A 1 72 ? 7.364 7.964 -12.159 1.00 82.31 72 MET A O 1
ATOM 531 N N . ASP A 1 73 ? 8.322 9.934 -12.673 1.00 88.31 73 ASP A N 1
ATOM 532 C CA . ASP A 1 73 ? 8.685 9.562 -14.035 1.00 88.31 73 ASP A CA 1
ATOM 533 C C . ASP A 1 73 ? 9.963 8.724 -14.021 1.00 88.31 73 ASP A C 1
ATOM 535 O O . ASP A 1 73 ? 11.001 9.156 -13.512 1.00 88.31 73 ASP A O 1
ATOM 539 N N . TRP A 1 74 ? 9.890 7.540 -14.624 1.00 91.88 74 TRP A N 1
ATOM 540 C CA . TRP A 1 74 ? 11.035 6.661 -14.807 1.00 91.88 74 TRP A CA 1
ATOM 541 C C . TRP A 1 74 ? 10.981 5.979 -16.177 1.00 91.88 74 TRP A C 1
ATOM 543 O O . TRP A 1 74 ? 9.920 5.542 -16.626 1.00 91.88 74 TRP A O 1
ATOM 553 N N . THR A 1 75 ? 12.117 5.926 -16.872 1.00 95.06 75 THR A N 1
ATOM 554 C CA . THR A 1 75 ? 12.189 5.545 -18.290 1.00 95.06 75 THR A CA 1
ATOM 555 C C . THR A 1 75 ? 13.191 4.426 -18.557 1.00 95.06 75 THR A C 1
ATOM 557 O O . THR A 1 75 ? 14.264 4.353 -17.958 1.00 95.06 75 THR A O 1
ATOM 560 N N . VAL A 1 76 ? 12.844 3.560 -19.513 1.00 96.50 76 VAL A N 1
ATOM 561 C CA . VAL A 1 76 ? 13.631 2.381 -19.896 1.00 96.50 76 VAL A CA 1
ATOM 562 C C . VAL A 1 76 ? 13.763 2.313 -21.413 1.00 96.50 76 VAL A C 1
ATOM 564 O O . VAL A 1 76 ? 12.777 2.457 -22.135 1.00 96.50 76 VAL A O 1
ATOM 567 N N . THR A 1 77 ? 14.973 2.040 -21.898 1.00 96.88 77 THR A N 1
ATOM 568 C CA . THR A 1 77 ? 15.213 1.590 -23.271 1.00 96.88 77 THR A CA 1
ATOM 569 C C . THR A 1 77 ? 15.175 0.066 -23.303 1.00 96.88 77 THR A C 1
ATOM 571 O O . THR A 1 77 ? 16.012 -0.602 -22.696 1.00 96.88 77 THR A O 1
ATOM 574 N N . VAL A 1 78 ? 14.205 -0.487 -24.030 1.00 96.00 78 VAL A N 1
ATOM 575 C CA . VAL A 1 78 ? 14.035 -1.936 -24.184 1.00 96.00 78 VAL A CA 1
ATOM 576 C C . VAL A 1 78 ? 14.948 -2.443 -25.301 1.00 96.00 78 VAL A C 1
ATOM 578 O O . VAL A 1 78 ? 14.737 -2.130 -26.470 1.00 96.00 78 VAL A O 1
ATOM 581 N N . GLY A 1 79 ? 15.954 -3.229 -24.923 1.00 95.31 79 GLY A N 1
ATOM 582 C CA . GLY A 1 79 ? 16.902 -3.914 -25.805 1.00 95.31 79 GLY A CA 1
ATOM 583 C C . GLY A 1 79 ? 16.671 -5.424 -25.943 1.00 95.31 79 GLY A C 1
ATOM 584 O O . GLY A 1 79 ? 17.485 -6.092 -26.574 1.00 95.31 79 GLY A O 1
ATOM 585 N N . ALA A 1 80 ? 15.595 -5.966 -25.360 1.00 95.88 80 ALA A N 1
ATOM 586 C CA . ALA A 1 80 ? 15.190 -7.364 -25.538 1.00 95.88 80 ALA A CA 1
ATOM 587 C C . ALA A 1 80 ? 14.933 -7.709 -27.021 1.00 95.88 80 ALA A C 1
ATOM 589 O O . ALA A 1 80 ? 14.636 -6.824 -27.831 1.00 95.88 80 ALA A O 1
ATOM 590 N N . ALA A 1 81 ? 15.060 -8.984 -27.401 1.00 95.62 81 ALA A N 1
ATOM 591 C CA . ALA A 1 81 ? 15.024 -9.367 -28.808 1.00 95.62 81 ALA A CA 1
ATOM 592 C C . ALA A 1 81 ? 13.590 -9.350 -29.376 1.00 95.62 81 ALA A C 1
ATOM 594 O O . ALA A 1 81 ? 12.626 -9.660 -28.672 1.00 95.62 81 ALA A O 1
ATOM 595 N N . PRO A 1 82 ? 13.406 -9.036 -30.673 1.00 96.31 82 PRO A N 1
ATOM 596 C CA . PRO A 1 82 ? 12.121 -9.224 -31.339 1.00 96.31 82 PRO A CA 1
ATOM 597 C C . PRO A 1 82 ? 11.586 -10.652 -31.172 1.00 96.31 82 PRO A C 1
ATOM 599 O O . PRO A 1 82 ? 12.283 -11.618 -31.474 1.00 96.31 82 PRO A O 1
ATOM 602 N N . GLY A 1 83 ? 10.330 -10.778 -30.750 1.00 95.56 83 GLY A N 1
ATOM 603 C CA . GLY A 1 83 ? 9.695 -12.055 -30.415 1.00 95.56 83 GLY A CA 1
ATOM 604 C C . GLY A 1 83 ? 9.688 -12.370 -28.918 1.00 95.56 83 GLY A C 1
ATOM 605 O O . GLY A 1 83 ? 8.869 -13.186 -28.489 1.00 95.56 83 GLY A O 1
ATOM 606 N N . ASP A 1 84 ? 10.512 -11.688 -28.119 1.00 96.38 84 ASP A N 1
ATOM 607 C CA . ASP A 1 84 ? 10.496 -11.828 -26.666 1.00 96.38 84 ASP A CA 1
ATOM 608 C C . ASP A 1 84 ? 9.288 -11.121 -26.038 1.00 96.38 84 ASP A C 1
ATOM 610 O O . ASP A 1 84 ? 8.638 -10.240 -26.616 1.00 96.38 84 ASP A O 1
ATOM 614 N N . SER A 1 85 ? 8.990 -11.498 -24.796 1.00 95.81 85 SER A N 1
ATOM 615 C CA . SER A 1 85 ? 8.020 -10.787 -23.973 1.00 95.81 85 SER A CA 1
ATOM 616 C C . SER A 1 85 ? 8.423 -10.803 -22.510 1.00 95.81 85 SER A C 1
ATOM 618 O O . SER A 1 85 ? 8.985 -11.786 -22.031 1.00 95.81 85 SER A O 1
ATOM 620 N N . PHE A 1 86 ? 8.080 -9.741 -21.794 1.00 95.81 86 PHE A N 1
ATOM 621 C CA . PHE A 1 86 ? 8.366 -9.603 -20.371 1.00 95.81 86 PHE A CA 1
ATOM 622 C C . PHE A 1 86 ? 7.203 -8.929 -19.644 1.00 95.81 86 PHE A C 1
ATOM 624 O O . PHE A 1 86 ? 6.297 -8.358 -20.259 1.00 95.81 86 PHE A O 1
ATOM 631 N N . TRP A 1 87 ? 7.212 -9.032 -18.318 1.00 95.88 87 TRP A N 1
ATOM 632 C CA . TRP A 1 87 ? 6.213 -8.416 -17.453 1.00 95.88 87 TRP A CA 1
ATOM 633 C C . TRP A 1 87 ? 6.799 -7.204 -16.741 1.00 95.88 87 TRP A C 1
ATOM 635 O O . TRP A 1 87 ? 7.918 -7.248 -16.245 1.00 95.88 87 TRP A O 1
ATOM 645 N N . VAL A 1 88 ? 5.994 -6.155 -16.644 1.00 95.75 88 VAL A N 1
ATOM 646 C CA . VAL A 1 88 ? 6.153 -5.064 -15.686 1.00 95.75 88 VAL A CA 1
ATOM 647 C C . VAL A 1 88 ? 5.157 -5.326 -14.563 1.00 95.75 88 VAL A C 1
ATOM 649 O O . VAL A 1 88 ? 3.994 -5.627 -14.838 1.00 95.75 88 VAL A O 1
ATOM 652 N N . VAL A 1 89 ? 5.595 -5.245 -13.311 1.00 94.69 89 VAL A N 1
ATOM 653 C CA . VAL A 1 89 ? 4.758 -5.462 -12.125 1.00 94.69 89 VAL A CA 1
ATOM 654 C C . VAL A 1 89 ? 5.060 -4.391 -11.086 1.00 94.69 89 VAL A C 1
ATOM 656 O O . VAL A 1 89 ? 6.217 -4.028 -10.895 1.00 94.69 89 VAL A O 1
ATOM 659 N N . CYS A 1 90 ? 4.032 -3.884 -10.411 1.00 93.12 90 CYS A N 1
ATOM 660 C CA . CYS A 1 90 ? 4.222 -3.026 -9.250 1.00 93.12 90 CYS A CA 1
ATOM 661 C C . CYS A 1 90 ? 4.416 -3.895 -8.001 1.00 93.12 90 CYS A C 1
ATOM 663 O O . CYS A 1 90 ? 3.534 -4.673 -7.646 1.00 93.12 90 CYS A O 1
ATOM 665 N N . LEU A 1 91 ? 5.551 -3.753 -7.312 1.00 93.31 91 LEU A N 1
ATOM 666 C CA . LEU A 1 91 ? 5.818 -4.500 -6.076 1.00 93.31 91 LEU A CA 1
ATOM 667 C C . LEU A 1 91 ? 4.960 -4.026 -4.890 1.00 93.31 91 LEU A C 1
ATOM 669 O O . LEU A 1 91 ? 4.766 -4.781 -3.944 1.00 93.31 91 LEU A O 1
ATOM 673 N N . VAL A 1 92 ? 4.411 -2.807 -4.960 1.00 90.88 92 VAL A N 1
ATOM 674 C CA . VAL A 1 92 ? 3.543 -2.229 -3.919 1.00 90.88 92 VAL A CA 1
ATOM 675 C C . VAL A 1 92 ? 2.119 -2.771 -4.000 1.00 90.88 92 VAL A C 1
ATOM 677 O O . VAL A 1 92 ? 1.596 -3.259 -3.007 1.00 90.88 92 VAL A O 1
ATOM 680 N N . HIS A 1 93 ? 1.517 -2.749 -5.191 1.00 90.00 93 HIS A N 1
ATOM 681 C CA . HIS A 1 93 ? 0.128 -3.187 -5.417 1.00 90.00 93 HIS A CA 1
ATOM 682 C C . HIS A 1 93 ? 0.032 -4.647 -5.911 1.00 90.00 93 HIS A C 1
ATOM 684 O O . HIS A 1 93 ? -0.986 -5.101 -6.442 1.00 90.00 93 HIS A O 1
ATOM 690 N N . GLY A 1 94 ? 1.131 -5.388 -5.764 1.00 88.56 94 GLY A N 1
ATOM 691 C CA . GLY A 1 94 ? 1.227 -6.817 -6.017 1.00 88.56 94 GLY A CA 1
ATOM 692 C C . GLY A 1 94 ? 1.038 -7.261 -7.471 1.00 88.56 94 GLY A C 1
ATOM 693 O O . GLY A 1 94 ? 0.987 -6.481 -8.423 1.00 88.56 94 GLY A O 1
ATOM 694 N N . ALA A 1 95 ? 0.887 -8.577 -7.651 1.00 87.88 95 ALA A N 1
ATOM 695 C CA . ALA A 1 95 ? 0.795 -9.221 -8.965 1.00 87.88 95 ALA A CA 1
ATOM 696 C C . ALA A 1 95 ? -0.417 -8.794 -9.822 1.00 87.88 95 ALA A C 1
ATOM 698 O O . ALA A 1 95 ? -0.472 -9.148 -11.004 1.00 87.88 95 ALA A O 1
ATOM 699 N N . ASN A 1 96 ? -1.389 -8.080 -9.248 1.00 86.94 96 ASN A N 1
ATOM 700 C CA . ASN A 1 96 ? -2.581 -7.610 -9.953 1.00 86.94 96 ASN A CA 1
ATOM 701 C C . ASN A 1 96 ? -2.314 -6.330 -10.758 1.00 86.94 96 ASN A C 1
ATOM 703 O O . ASN A 1 96 ? -2.907 -6.158 -11.824 1.00 86.94 96 ASN A O 1
ATOM 707 N N . MET A 1 97 ? -1.375 -5.483 -10.321 1.00 90.75 97 MET A N 1
ATOM 708 C CA . MET A 1 97 ? -0.940 -4.307 -11.076 1.00 90.75 97 MET A CA 1
ATOM 709 C C . MET A 1 97 ? 0.252 -4.669 -11.964 1.00 90.75 97 MET A C 1
ATOM 711 O O . MET A 1 97 ? 1.417 -4.561 -11.575 1.00 90.75 97 MET A O 1
ATOM 715 N N . ARG A 1 98 ? -0.054 -5.137 -13.176 1.00 92.94 98 ARG A N 1
ATOM 716 C CA . ARG A 1 98 ? 0.944 -5.634 -14.127 1.00 92.94 98 ARG A CA 1
ATOM 717 C C . ARG A 1 98 ? 0.612 -5.286 -15.571 1.00 92.94 98 ARG A C 1
ATOM 719 O O . ARG A 1 98 ? -0.551 -5.158 -15.944 1.00 92.94 98 ARG A O 1
ATOM 726 N N . MET A 1 99 ? 1.644 -5.253 -16.401 1.00 94.06 99 MET A N 1
ATOM 727 C CA . MET A 1 99 ? 1.558 -5.087 -17.847 1.00 94.06 99 MET A CA 1
ATOM 728 C C . MET A 1 99 ? 2.473 -6.103 -18.529 1.00 94.06 99 MET A C 1
ATOM 730 O O . MET A 1 99 ? 3.586 -6.337 -18.067 1.00 94.06 99 MET A O 1
ATOM 734 N N . LYS A 1 100 ? 2.025 -6.700 -19.638 1.00 94.94 100 LYS A N 1
ATOM 735 C CA . LYS A 1 100 ? 2.888 -7.516 -20.500 1.00 94.94 100 LYS A CA 1
ATOM 736 C C . LYS A 1 100 ? 3.377 -6.674 -21.671 1.00 94.94 100 LYS A C 1
ATOM 738 O O . LYS A 1 100 ? 2.557 -6.105 -22.388 1.00 94.94 100 LYS A O 1
ATOM 743 N N . VAL A 1 101 ? 4.684 -6.652 -21.893 1.00 96.06 101 VAL A N 1
ATOM 744 C CA . VAL A 1 101 ? 5.305 -6.038 -23.069 1.00 96.06 101 VAL A CA 1
ATOM 745 C C . VAL A 1 101 ? 5.709 -7.149 -24.028 1.00 96.06 101 VAL A C 1
ATOM 747 O O . VAL A 1 101 ? 6.384 -8.097 -23.631 1.00 96.06 101 VAL A O 1
ATOM 750 N N . ASN A 1 102 ? 5.278 -7.047 -25.284 1.00 96.56 102 ASN A N 1
ATOM 751 C CA . ASN A 1 102 ? 5.726 -7.927 -26.362 1.00 96.56 102 ASN A CA 1
ATOM 752 C C . ASN A 1 102 ? 6.644 -7.118 -27.277 1.00 96.56 102 ASN A C 1
ATOM 754 O O . ASN A 1 102 ? 6.247 -6.051 -27.753 1.00 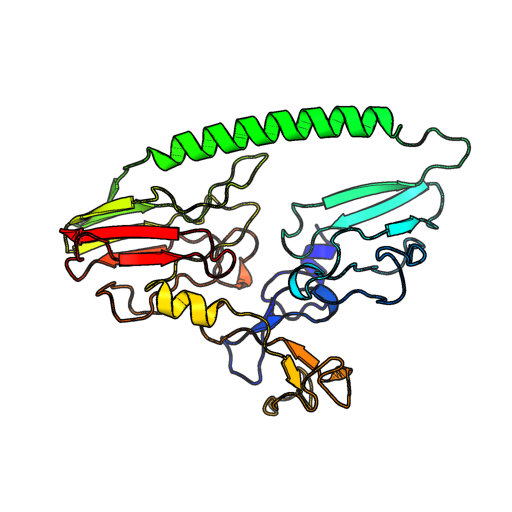96.56 102 ASN A O 1
ATOM 758 N N . VAL A 1 103 ? 7.854 -7.614 -27.515 1.00 96.75 103 VAL A N 1
ATOM 759 C CA . VAL A 1 103 ? 8.843 -6.928 -28.345 1.00 96.75 103 VAL A CA 1
ATOM 760 C C . VAL A 1 103 ? 8.659 -7.363 -29.789 1.00 96.75 103 VAL A C 1
ATOM 762 O O . VAL A 1 103 ? 8.687 -8.550 -30.109 1.00 96.75 103 VAL A O 1
ATOM 765 N N . VAL A 1 104 ? 8.459 -6.399 -30.679 1.00 96.56 104 VAL A N 1
ATOM 766 C CA . VAL A 1 104 ? 8.252 -6.650 -32.108 1.00 96.56 104 VAL A CA 1
ATOM 767 C C . VAL A 1 104 ? 9.467 -6.204 -32.913 1.00 96.56 104 VAL A C 1
ATOM 769 O O . VAL A 1 104 ? 10.231 -5.340 -32.490 1.00 96.56 104 VAL A O 1
ATOM 772 N N . ALA A 1 105 ? 9.658 -6.804 -34.088 1.00 95.25 105 ALA A N 1
ATOM 773 C CA . ALA A 1 105 ? 10.698 -6.367 -35.012 1.00 95.25 105 ALA A CA 1
ATOM 774 C C . ALA A 1 105 ? 10.415 -4.939 -35.496 1.00 95.25 105 ALA A C 1
ATOM 776 O O . ALA A 1 105 ? 9.259 -4.547 -35.617 1.00 95.25 105 ALA A O 1
ATOM 777 N N . THR A 1 106 ? 11.452 -4.190 -35.873 1.00 89.56 106 THR A N 1
ATOM 778 C CA . THR A 1 106 ? 11.313 -2.818 -36.400 1.00 89.56 106 THR A CA 1
ATOM 779 C C . THR A 1 106 ? 10.403 -2.730 -37.632 1.00 89.56 106 THR A C 1
ATOM 781 O O . THR A 1 106 ? 9.805 -1.692 -37.890 1.00 89.56 106 THR A O 1
ATOM 784 N N . SER A 1 107 ? 10.296 -3.813 -38.407 1.00 92.75 107 SER A N 1
ATOM 785 C CA . SER A 1 107 ? 9.422 -3.912 -39.582 1.00 92.75 107 SER A CA 1
ATOM 786 C C . SER A 1 107 ? 7.973 -4.293 -39.257 1.00 92.75 107 SER A C 1
ATOM 788 O O . SER A 1 107 ? 7.123 -4.245 -40.146 1.00 92.75 107 SER A O 1
ATOM 790 N N . ALA A 1 108 ? 7.687 -4.698 -38.019 1.00 94.50 108 ALA A N 1
ATOM 791 C CA . ALA A 1 108 ? 6.356 -5.062 -37.559 1.00 94.50 108 ALA A CA 1
ATOM 792 C C . ALA A 1 108 ? 5.693 -3.874 -36.837 1.00 94.50 108 ALA A C 1
ATOM 794 O O . ALA A 1 108 ? 6.382 -3.055 -36.227 1.00 94.50 108 ALA A O 1
ATOM 795 N N . PRO A 1 109 ? 4.356 -3.759 -36.888 1.00 92.00 109 PRO A N 1
ATOM 796 C CA . PRO A 1 109 ? 3.653 -2.693 -36.187 1.00 92.00 109 PRO A CA 1
ATOM 797 C C . PRO A 1 109 ? 3.805 -2.849 -34.666 1.00 92.00 109 PRO A C 1
ATOM 799 O O . PRO A 1 109 ? 3.479 -3.896 -34.106 1.00 92.00 109 PRO A O 1
ATOM 802 N N . ALA A 1 110 ? 4.276 -1.790 -34.008 1.00 94.25 110 ALA A N 1
ATOM 803 C CA . ALA A 1 110 ? 4.196 -1.622 -32.559 1.00 94.25 110 ALA A CA 1
ATOM 804 C C . ALA A 1 110 ? 2.875 -0.933 -32.167 1.00 94.25 110 ALA A C 1
ATOM 806 O O . ALA A 1 110 ? 2.099 -0.517 -33.031 1.00 94.25 110 ALA A O 1
ATOM 807 N N . SER A 1 111 ? 2.615 -0.804 -30.864 1.00 94.56 111 SER A N 1
ATOM 808 C CA . SER A 1 111 ? 1.470 -0.035 -30.367 1.00 94.56 111 SER A CA 1
ATOM 809 C C . SER A 1 111 ? 1.538 1.420 -30.843 1.00 94.56 111 SER A C 1
ATOM 811 O O . SER A 1 111 ? 2.575 2.065 -30.708 1.00 94.56 111 SER A O 1
ATOM 813 N N . ASP A 1 112 ? 0.427 1.938 -31.369 1.00 95.31 112 ASP A N 1
ATOM 814 C CA . ASP A 1 112 ? 0.288 3.346 -31.751 1.00 95.31 112 ASP A CA 1
ATOM 815 C C . ASP A 1 112 ? 0.086 4.215 -30.494 1.00 95.31 112 ASP A C 1
ATOM 817 O O . ASP A 1 112 ? -0.920 4.027 -29.798 1.00 95.31 112 ASP A O 1
ATOM 821 N N . PRO A 1 113 ? 0.992 5.169 -30.192 1.00 94.56 113 PRO A N 1
ATOM 822 C CA . PRO A 1 113 ? 0.854 6.053 -29.038 1.00 94.56 113 PRO A CA 1
ATOM 823 C C . PRO A 1 113 ? -0.489 6.791 -28.985 1.00 94.56 113 PRO A C 1
ATOM 825 O O . PRO A 1 113 ? -1.101 6.852 -27.924 1.00 94.56 113 PRO A O 1
ATOM 828 N N . ALA A 1 114 ? -1.014 7.273 -30.118 1.00 96.38 114 ALA A N 1
ATOM 829 C CA . ALA A 1 114 ? -2.278 8.016 -30.129 1.00 96.38 114 ALA A CA 1
ATOM 830 C C . ALA A 1 114 ? -3.484 7.116 -29.800 1.00 96.38 114 ALA A C 1
ATOM 832 O O . ALA A 1 114 ? -4.439 7.536 -29.132 1.00 96.38 114 ALA A O 1
ATOM 833 N N . ALA A 1 115 ? -3.438 5.858 -30.245 1.00 96.69 115 ALA A N 1
ATOM 834 C CA . ALA A 1 115 ? -4.439 4.860 -29.895 1.00 96.69 115 ALA A CA 1
ATOM 835 C C . ALA A 1 115 ? -4.356 4.478 -28.408 1.00 96.69 115 ALA A C 1
ATOM 837 O O . ALA A 1 115 ? -5.397 4.364 -27.755 1.00 96.69 115 ALA A O 1
ATOM 838 N N . LEU A 1 116 ? -3.140 4.330 -27.864 1.00 95.56 116 LEU A N 1
ATOM 839 C CA . LEU A 1 116 ? -2.924 4.089 -26.434 1.00 95.56 116 LEU A CA 1
ATOM 840 C C . LEU A 1 116 ? -3.446 5.249 -25.585 1.00 95.56 116 LEU A C 1
ATOM 842 O O . LEU A 1 116 ? -4.192 5.008 -24.642 1.00 95.56 116 LEU A O 1
ATOM 846 N N . ASP A 1 117 ? -3.140 6.493 -25.949 1.00 96.62 117 ASP A N 1
ATOM 847 C CA . ASP A 1 117 ? -3.622 7.681 -25.235 1.00 96.62 117 ASP A CA 1
ATOM 848 C C . ASP A 1 117 ? -5.151 7.748 -25.225 1.00 96.62 117 ASP A C 1
ATOM 850 O O . ASP A 1 117 ? -5.771 8.007 -24.191 1.00 96.62 117 ASP A O 1
ATOM 854 N N . THR A 1 118 ? -5.781 7.439 -26.362 1.00 97.81 118 THR A N 1
ATOM 855 C CA . THR A 1 118 ? -7.244 7.378 -26.469 1.00 97.81 118 THR A CA 1
ATOM 856 C C . THR A 1 118 ? -7.827 6.286 -25.570 1.00 97.81 118 THR A C 1
ATOM 858 O O . THR A 1 118 ? -8.795 6.537 -24.846 1.00 97.81 118 THR A O 1
ATOM 861 N N . ALA A 1 119 ? -7.249 5.081 -25.585 1.00 96.44 119 ALA A N 1
ATOM 862 C CA . ALA A 1 119 ? -7.691 3.971 -24.742 1.00 96.44 119 ALA A CA 1
ATOM 863 C C . ALA A 1 119 ? -7.502 4.280 -23.247 1.00 96.44 119 ALA A C 1
ATOM 865 O O . ALA A 1 119 ? -8.412 4.044 -22.452 1.00 96.44 119 ALA A O 1
ATOM 866 N N . ASN A 1 120 ? -6.369 4.880 -22.877 1.00 95.50 120 ASN A N 1
ATOM 867 C CA . ASN A 1 120 ? -6.067 5.304 -21.512 1.00 95.50 120 ASN A CA 1
ATOM 868 C C . ASN A 1 120 ? -7.059 6.366 -21.026 1.00 95.50 120 ASN A C 1
ATOM 870 O O . ASN A 1 120 ? -7.603 6.241 -19.932 1.00 95.50 120 ASN A O 1
ATOM 874 N N . ALA A 1 121 ? -7.364 7.377 -21.845 1.00 97.31 121 ALA A N 1
ATOM 875 C CA . ALA A 1 121 ? -8.352 8.398 -21.498 1.00 97.31 121 ALA A CA 1
ATOM 876 C C . ALA A 1 121 ? -9.753 7.798 -21.276 1.00 97.31 121 ALA A C 1
ATOM 878 O O . ALA A 1 121 ? -10.464 8.190 -20.348 1.00 97.31 121 ALA A O 1
ATOM 879 N N . GLN A 1 122 ? -10.147 6.817 -22.096 1.00 97.06 122 GLN A N 1
ATOM 880 C CA . GLN A 1 122 ? -11.411 6.098 -21.923 1.00 97.06 122 GLN A CA 1
ATOM 881 C C . GLN A 1 122 ? -11.425 5.249 -20.647 1.00 97.06 122 GLN A C 1
ATOM 883 O O . GLN A 1 122 ? -12.419 5.285 -19.919 1.00 97.06 122 GLN A O 1
ATOM 888 N N . ALA A 1 123 ? -10.342 4.521 -20.362 1.00 95.69 123 ALA A N 1
ATOM 889 C CA . ALA A 1 123 ? -10.197 3.734 -19.140 1.00 95.69 123 ALA A CA 1
ATOM 890 C C . ALA A 1 123 ? -10.282 4.632 -17.898 1.00 95.69 123 ALA A C 1
ATOM 892 O O . ALA A 1 123 ? -11.132 4.407 -17.042 1.00 95.69 123 ALA A O 1
ATOM 893 N N . LEU A 1 124 ? -9.530 5.738 -17.867 1.00 96.38 124 LEU A N 1
ATOM 894 C CA . LEU A 1 124 ? -9.563 6.710 -16.771 1.00 96.38 124 LEU A CA 1
ATOM 895 C C . LEU A 1 124 ? -10.965 7.282 -16.530 1.00 96.38 124 LEU A C 1
ATOM 897 O O . LEU A 1 124 ? -11.383 7.426 -15.379 1.00 96.38 124 LEU A O 1
ATOM 901 N N . ALA A 1 125 ? -11.718 7.594 -17.589 1.00 96.94 125 ALA A N 1
ATOM 902 C CA . ALA A 1 125 ? -13.091 8.077 -17.452 1.00 96.94 125 ALA A CA 1
ATOM 903 C C . ALA A 1 125 ? -14.024 7.008 -16.851 1.00 96.94 125 ALA A C 1
ATOM 905 O O . ALA A 1 125 ? -14.838 7.315 -15.974 1.00 96.94 125 ALA A O 1
ATOM 906 N N . GLN A 1 126 ? -13.893 5.751 -17.290 1.00 96.81 126 GLN A N 1
ATOM 907 C CA . GLN A 1 126 ? -14.663 4.623 -16.757 1.00 96.81 126 GLN A CA 1
ATOM 908 C C . GLN A 1 126 ? -14.312 4.338 -15.294 1.00 96.81 126 GLN A C 1
ATOM 910 O O . GLN A 1 126 ? -15.213 4.200 -14.463 1.00 96.81 126 GLN A O 1
ATOM 915 N N . ASP A 1 127 ? -13.024 4.315 -14.965 1.00 97.06 127 ASP A N 1
ATOM 916 C CA . ASP A 1 127 ? -12.513 4.072 -13.619 1.00 97.06 127 ASP A CA 1
ATOM 917 C C . ASP A 1 127 ? -12.922 5.188 -12.661 1.00 97.06 127 ASP A C 1
ATOM 919 O O . ASP A 1 127 ? -13.399 4.917 -11.560 1.00 97.06 127 ASP A O 1
ATOM 923 N N . THR A 1 128 ? -12.874 6.445 -13.109 1.00 97.19 128 THR A N 1
ATOM 924 C CA . THR A 1 128 ? -13.362 7.595 -12.333 1.00 97.19 128 THR A CA 1
ATOM 925 C C . THR A 1 128 ? -14.853 7.463 -12.015 1.00 97.19 128 THR A C 1
ATOM 927 O O . THR A 1 128 ? -15.267 7.650 -10.867 1.00 97.19 128 THR A O 1
ATOM 930 N N . ALA A 1 129 ? -15.678 7.101 -13.004 1.00 97.38 129 ALA A N 1
ATOM 931 C CA . ALA A 1 129 ? -17.109 6.886 -12.790 1.00 97.38 129 ALA A CA 1
ATOM 932 C C . ALA A 1 129 ? -17.376 5.697 -11.845 1.00 97.38 129 ALA A C 1
ATOM 934 O O . ALA A 1 129 ? -18.224 5.784 -10.951 1.00 97.38 129 ALA A O 1
ATOM 935 N N . SER A 1 130 ? -16.619 4.608 -12.008 1.00 97.44 130 SER A N 1
ATOM 936 C CA . SER A 1 130 ? -16.665 3.406 -11.171 1.00 97.44 130 SER A CA 1
ATOM 937 C C . SER A 1 130 ? -16.311 3.716 -9.711 1.00 97.44 130 SER A C 1
ATOM 939 O O . SER A 1 130 ? -17.065 3.369 -8.796 1.00 97.44 130 SER A O 1
ATOM 941 N N . ALA A 1 131 ? -15.221 4.455 -9.488 1.00 97.56 131 ALA A N 1
ATOM 942 C CA . ALA A 1 131 ? -14.768 4.891 -8.173 1.00 97.56 131 ALA A CA 1
ATOM 943 C C . ALA A 1 131 ? -15.790 5.819 -7.500 1.00 97.56 131 ALA A C 1
ATOM 945 O O . ALA A 1 131 ? -16.116 5.638 -6.324 1.00 97.56 131 ALA A O 1
ATOM 946 N N . ALA A 1 132 ? -16.364 6.771 -8.245 1.00 97.56 132 ALA A N 1
ATOM 947 C CA . ALA A 1 132 ? -17.403 7.662 -7.732 1.00 97.56 132 ALA A CA 1
ATOM 948 C C . ALA A 1 132 ? -18.659 6.889 -7.290 1.00 97.56 132 ALA A C 1
ATOM 950 O O . ALA A 1 132 ? -19.183 7.132 -6.197 1.00 97.56 132 ALA A O 1
ATOM 951 N N . ALA A 1 133 ? -19.113 5.92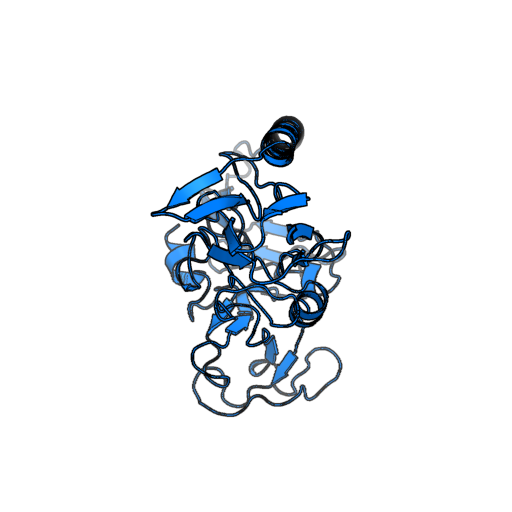5 -8.098 1.00 96.75 133 ALA A N 1
ATOM 952 C CA . ALA A 1 133 ? -20.253 5.073 -7.768 1.00 96.75 133 ALA A CA 1
ATOM 953 C C . ALA A 1 133 ? -19.982 4.201 -6.531 1.00 96.75 133 ALA A C 1
ATOM 955 O O . ALA A 1 133 ? -20.846 4.079 -5.655 1.00 96.75 133 ALA A O 1
ATOM 956 N N . LEU A 1 134 ? -18.777 3.631 -6.421 1.00 96.50 134 LEU A N 1
ATOM 957 C CA . LEU A 1 134 ? -18.376 2.815 -5.277 1.00 96.50 134 LEU A CA 1
ATOM 958 C C . LEU A 1 134 ? -18.302 3.655 -3.993 1.00 96.50 134 LEU A C 1
ATOM 960 O O . LEU A 1 134 ? -18.906 3.291 -2.980 1.00 96.50 134 LEU A O 1
ATOM 964 N N . ASN A 1 135 ? -17.671 4.830 -4.058 1.00 97.19 135 ASN A N 1
ATOM 965 C CA . ASN A 1 135 ? -17.618 5.784 -2.952 1.00 97.19 135 ASN A CA 1
ATOM 966 C C . ASN A 1 135 ? -19.026 6.203 -2.492 1.00 97.19 135 ASN A C 1
ATOM 968 O O . ASN A 1 135 ? -19.293 6.220 -1.288 1.00 97.19 135 ASN A O 1
ATOM 972 N N . ALA A 1 136 ? -19.944 6.505 -3.418 1.00 96.69 136 ALA A N 1
ATOM 973 C CA . ALA A 1 136 ? -21.323 6.866 -3.085 1.00 96.69 136 ALA A CA 1
ATOM 974 C C . ALA A 1 136 ? -22.071 5.706 -2.403 1.00 96.69 136 ALA A C 1
ATOM 976 O O . ALA A 1 136 ? -22.686 5.898 -1.350 1.00 96.69 136 ALA A O 1
ATOM 977 N N . LYS A 1 137 ? -21.956 4.491 -2.958 1.00 96.06 137 LYS A N 1
ATOM 978 C CA . LYS A 1 137 ? -22.568 3.270 -2.413 1.00 96.06 137 LYS A CA 1
ATOM 979 C C . LYS A 1 137 ? -22.137 3.017 -0.969 1.00 96.06 137 LYS A C 1
ATOM 981 O O . LYS A 1 137 ? -22.991 2.768 -0.122 1.00 96.06 137 LYS A O 1
ATOM 986 N N . TYR A 1 138 ? -20.838 3.064 -0.683 1.00 96.94 138 TYR A N 1
ATOM 987 C CA . TYR A 1 138 ? -20.314 2.715 0.641 1.00 96.94 138 TYR A CA 1
ATOM 988 C C . TYR A 1 138 ? -20.372 3.864 1.649 1.00 96.94 138 TYR A C 1
ATOM 990 O O . TYR A 1 138 ? -20.561 3.617 2.838 1.00 96.94 138 TYR A O 1
ATOM 998 N N . SER A 1 139 ? -20.333 5.122 1.202 1.00 96.06 139 SER A N 1
ATOM 999 C CA . SER A 1 139 ? -20.539 6.275 2.093 1.00 96.06 139 SER A CA 1
ATOM 1000 C C . SER A 1 139 ? -21.926 6.286 2.740 1.00 96.06 139 SER A C 1
ATOM 1002 O O . SER A 1 139 ? -22.064 6.746 3.872 1.00 96.06 139 SER A O 1
ATOM 1004 N N . ALA A 1 140 ? -22.942 5.777 2.038 1.00 91.44 140 ALA A N 1
ATOM 1005 C CA . ALA A 1 140 ? -24.319 5.715 2.523 1.00 91.44 140 ALA A CA 1
ATOM 1006 C C . ALA A 1 140 ? -24.642 4.447 3.337 1.00 91.44 140 ALA A C 1
ATOM 1008 O O . ALA A 1 140 ? -25.720 4.363 3.928 1.00 91.44 140 ALA A O 1
ATOM 1009 N N . LYS A 1 141 ? -23.746 3.450 3.378 1.00 93.81 141 LYS A N 1
ATOM 1010 C CA . LYS A 1 141 ? -24.015 2.178 4.061 1.00 93.81 141 LYS A CA 1
ATOM 1011 C C . LYS A 1 141 ? -24.051 2.351 5.579 1.00 93.81 141 LYS A C 1
ATOM 1013 O O . LYS A 1 141 ? -23.126 2.877 6.189 1.00 93.81 141 LYS A O 1
ATOM 1018 N N . GLN A 1 142 ? -25.123 1.842 6.177 1.00 92.25 142 GLN A N 1
ATOM 1019 C CA . GLN A 1 142 ? -25.291 1.667 7.618 1.00 92.25 142 GLN A CA 1
ATOM 1020 C C . GLN A 1 142 ? -25.937 0.304 7.855 1.00 92.25 142 GLN A C 1
ATOM 1022 O O . GLN A 1 142 ? -27.136 0.202 8.114 1.00 92.25 142 GLN A O 1
ATOM 1027 N N . THR A 1 143 ? -25.155 -0.753 7.668 1.00 96.44 143 THR A N 1
ATOM 1028 C CA . THR A 1 143 ? -25.623 -2.128 7.845 1.00 96.44 143 THR A CA 1
ATOM 1029 C C . THR A 1 143 ? -25.098 -2.705 9.150 1.00 96.44 143 THR A C 1
ATOM 1031 O O . THR A 1 143 ? -24.097 -2.248 9.707 1.00 96.44 143 THR A O 1
ATOM 1034 N N . TRP A 1 144 ? -25.839 -3.670 9.674 1.00 97.06 144 TRP A N 1
ATOM 1035 C CA . TRP A 1 144 ? -25.473 -4.424 10.855 1.00 97.06 144 TRP A CA 1
ATOM 1036 C C . TRP A 1 144 ? -26.121 -5.800 10.785 1.00 97.06 144 TRP A C 1
ATOM 1038 O O . TRP A 1 144 ? -27.118 -6.010 10.088 1.00 97.06 144 TRP A O 1
ATOM 1048 N N . HIS A 1 145 ? -25.565 -6.722 11.551 1.00 96.31 145 HIS A N 1
ATOM 1049 C CA . HIS A 1 145 ? -26.087 -8.061 11.746 1.00 96.31 145 HIS A CA 1
ATOM 1050 C C . HIS A 1 145 ? -25.992 -8.449 13.227 1.00 96.31 145 HIS A C 1
ATOM 1052 O O . HIS A 1 145 ? -25.482 -7.698 14.065 1.00 96.31 145 HIS A O 1
ATOM 1058 N N . VAL A 1 146 ? -26.540 -9.612 13.573 1.00 94.94 146 VAL A N 1
ATOM 1059 C CA . VAL A 1 146 ? -26.489 -10.152 14.936 1.00 94.94 146 VAL A CA 1
ATOM 1060 C C . VAL A 1 146 ? -25.559 -11.355 14.956 1.00 94.94 146 VAL A C 1
ATOM 1062 O O . VAL A 1 146 ? -25.684 -12.249 14.121 1.00 94.94 146 VAL A O 1
ATOM 1065 N N . LYS A 1 147 ? -24.655 -11.401 15.936 1.00 90.88 147 LYS A N 1
ATOM 1066 C CA . LYS A 1 147 ? -23.834 -12.577 16.239 1.00 90.88 147 LYS A CA 1
ATOM 1067 C C . LYS A 1 147 ? -24.064 -12.973 17.696 1.00 90.88 147 LYS A C 1
ATOM 1069 O O . LYS A 1 147 ? -23.642 -12.273 18.615 1.00 90.88 147 LYS A O 1
ATOM 1074 N N . GLY A 1 148 ? -24.785 -14.075 17.911 1.00 88.31 148 GLY A N 1
ATOM 1075 C CA . GLY A 1 148 ? -25.297 -14.431 19.239 1.00 88.31 148 GLY A CA 1
ATOM 1076 C C . GLY A 1 148 ? -26.308 -13.390 19.728 1.00 88.31 148 GLY A C 1
ATOM 1077 O O . GLY A 1 148 ? -27.297 -13.143 19.052 1.00 88.31 148 GLY A O 1
ATOM 1078 N N . ASN A 1 149 ? -26.031 -12.743 20.863 1.00 86.38 149 ASN A N 1
ATOM 1079 C CA . ASN A 1 149 ? -26.863 -11.658 21.409 1.00 86.38 149 ASN A CA 1
ATOM 1080 C C . ASN A 1 149 ? -26.260 -10.259 21.180 1.00 86.38 149 ASN A C 1
ATOM 1082 O O . ASN A 1 149 ? -26.704 -9.286 21.788 1.00 86.38 149 ASN A O 1
ATOM 1086 N N . HIS A 1 150 ? -25.233 -10.146 20.332 1.00 87.25 150 HIS A N 1
ATOM 1087 C CA . HIS A 1 150 ? -24.514 -8.895 20.101 1.00 87.25 150 HIS A CA 1
ATOM 1088 C C . HIS A 1 150 ? -24.814 -8.326 18.717 1.00 87.25 150 HIS A C 1
ATOM 1090 O O . HIS A 1 150 ? -24.805 -9.048 17.716 1.00 87.25 150 HIS A O 1
ATOM 1096 N N . ARG A 1 151 ? -25.046 -7.010 18.663 1.00 95.38 151 ARG A N 1
ATOM 1097 C CA . ARG A 1 151 ? -25.118 -6.254 17.413 1.00 95.38 151 ARG A CA 1
ATOM 1098 C C . ARG A 1 151 ? -23.705 -6.006 16.889 1.00 95.38 151 ARG A C 1
ATOM 1100 O O . ARG A 1 151 ? -22.846 -5.510 17.620 1.00 95.38 151 ARG A O 1
ATOM 1107 N N . VAL A 1 152 ? -23.499 -6.330 15.618 1.00 98.25 152 VAL A N 1
ATOM 1108 C CA . VAL A 1 152 ? -22.248 -6.121 14.891 1.00 98.25 152 VAL A CA 1
ATOM 1109 C C . VAL A 1 152 ? -22.531 -5.192 13.719 1.00 98.25 152 VAL A C 1
ATOM 1111 O O . VAL A 1 152 ? -23.307 -5.534 12.831 1.00 98.25 152 VAL A O 1
ATOM 1114 N N . TRP A 1 153 ? -21.942 -4.003 13.739 1.00 98.44 153 TRP A N 1
ATOM 1115 C CA . TRP A 1 153 ? -22.041 -3.030 12.656 1.00 98.44 153 TRP A CA 1
ATOM 1116 C C . TRP A 1 153 ? -20.964 -3.270 11.610 1.00 98.44 153 TRP A C 1
ATOM 1118 O O . TRP A 1 153 ? -19.826 -3.566 11.965 1.00 98.44 153 TRP A O 1
ATOM 1128 N N . ASP A 1 154 ? -21.303 -3.072 10.342 1.00 98.25 154 ASP A N 1
ATOM 1129 C CA . ASP A 1 154 ? -20.347 -3.214 9.249 1.00 98.25 154 ASP A CA 1
ATOM 1130 C C . ASP A 1 154 ? -19.645 -1.882 8.950 1.00 98.25 154 ASP A C 1
ATOM 1132 O O . ASP A 1 154 ? -20.274 -0.818 8.879 1.00 98.25 154 ASP A O 1
ATOM 1136 N N . ALA A 1 155 ? -18.334 -1.957 8.744 1.00 98.50 155 ALA A N 1
ATOM 1137 C CA . ALA A 1 155 ? -17.486 -0.878 8.263 1.00 98.50 155 ALA A CA 1
ATOM 1138 C C . ALA A 1 155 ? -16.450 -1.424 7.265 1.00 98.50 155 ALA A C 1
ATOM 1140 O O . ALA A 1 155 ? -16.209 -2.624 7.200 1.00 98.50 155 ALA A O 1
ATOM 1141 N N . TRP A 1 156 ? -15.817 -0.546 6.495 1.00 98.25 156 TRP A N 1
ATOM 1142 C CA . TRP A 1 156 ? -14.811 -0.907 5.494 1.00 98.25 156 TRP A CA 1
ATOM 1143 C C . TRP A 1 156 ? -13.635 0.061 5.571 1.00 98.25 156 TRP A C 1
ATOM 1145 O O . TRP A 1 156 ? -13.827 1.269 5.754 1.00 98.25 156 TRP A O 1
ATOM 1155 N N . ALA A 1 157 ? -12.426 -0.473 5.441 1.00 96.56 157 ALA A N 1
ATOM 1156 C CA . ALA A 1 157 ? -11.206 0.301 5.276 1.00 96.56 157 ALA A CA 1
ATOM 1157 C C . ALA A 1 157 ? -10.705 0.044 3.863 1.00 96.56 157 ALA A C 1
ATOM 1159 O O . ALA A 1 157 ? -10.030 -0.945 3.646 1.00 96.56 157 ALA A O 1
ATOM 1160 N N . GLY A 1 158 ? -11.104 0.904 2.929 1.00 96.75 158 GLY A N 1
ATOM 1161 C CA . GLY A 1 158 ? -11.025 0.662 1.491 1.00 96.75 158 GLY A CA 1
ATOM 1162 C C . GLY A 1 158 ? -12.172 -0.204 0.988 1.00 96.75 158 GLY A C 1
ATOM 1163 O O . GLY A 1 158 ? -12.817 -0.911 1.762 1.00 96.75 158 GLY A O 1
ATOM 1164 N N . VAL A 1 159 ? -12.461 -0.099 -0.304 1.00 96.69 159 VAL A N 1
ATOM 1165 C CA . VAL A 1 159 ? -13.377 -0.995 -1.014 1.00 96.69 159 VAL A CA 1
ATOM 1166 C C . VAL A 1 159 ? -12.948 -1.105 -2.461 1.00 96.69 159 VAL A C 1
ATOM 1168 O O . VAL A 1 159 ? -12.719 -0.082 -3.113 1.00 96.69 159 VAL A O 1
ATOM 1171 N N . ASP A 1 160 ? -12.954 -2.328 -2.973 1.00 95.56 160 ASP A N 1
ATOM 1172 C CA . ASP A 1 160 ? -12.579 -2.584 -4.353 1.00 95.56 160 ASP A CA 1
ATOM 1173 C C . ASP A 1 160 ? -13.781 -3.070 -5.160 1.00 95.56 160 ASP A C 1
ATOM 1175 O O . ASP A 1 160 ? -14.807 -3.539 -4.648 1.00 95.56 160 ASP A O 1
ATOM 1179 N N . ASN A 1 161 ? -13.659 -2.938 -6.471 1.00 93.19 161 ASN A N 1
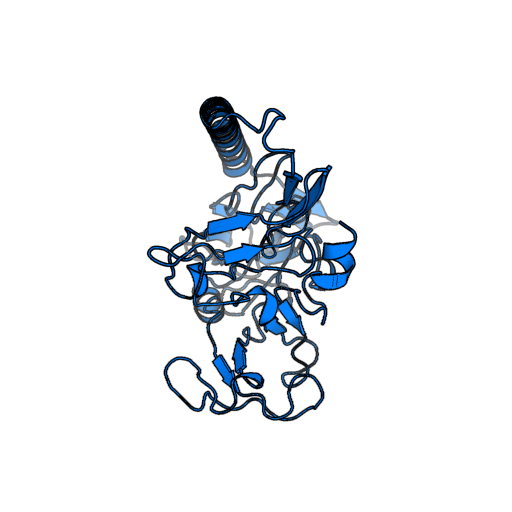ATOM 1180 C CA . ASN A 1 161 ? -14.439 -3.723 -7.410 1.00 93.19 161 ASN A CA 1
ATOM 1181 C C . ASN A 1 161 ? -13.489 -4.380 -8.416 1.00 93.19 161 ASN A C 1
ATOM 1183 O O . ASN A 1 161 ? -12.296 -4.457 -8.182 1.00 93.19 161 ASN A O 1
ATOM 1187 N N . ARG A 1 162 ? -14.001 -4.877 -9.543 1.00 88.94 162 ARG A N 1
ATOM 1188 C CA . ARG A 1 162 ? -13.163 -5.550 -10.549 1.00 88.94 162 ARG A CA 1
ATOM 1189 C C . ARG A 1 162 ? -12.120 -4.655 -11.242 1.00 88.94 162 ARG A C 1
ATOM 1191 O O . ARG A 1 162 ? -11.260 -5.197 -11.921 1.00 88.94 162 ARG A O 1
ATOM 1198 N N . HIS A 1 163 ? -12.244 -3.331 -11.132 1.00 86.75 163 HIS A N 1
ATOM 1199 C CA . HIS A 1 163 ? -11.474 -2.358 -11.917 1.00 86.75 163 HIS A CA 1
ATOM 1200 C C . HIS A 1 163 ? -10.700 -1.363 -11.056 1.00 86.75 163 HIS A C 1
ATOM 1202 O O . HIS A 1 163 ? -9.614 -0.952 -11.436 1.00 86.75 163 HIS A O 1
ATOM 1208 N N . VAL A 1 164 ? -11.257 -0.957 -9.911 1.00 94.44 164 VAL A N 1
ATOM 1209 C CA . VAL A 1 164 ? -10.693 0.116 -9.082 1.00 94.44 164 VAL A CA 1
ATOM 1210 C C . VAL A 1 164 ? -10.704 -0.242 -7.603 1.00 94.44 164 VAL A C 1
ATOM 1212 O O . VAL A 1 164 ? -11.637 -0.895 -7.127 1.00 94.44 164 VAL A O 1
ATOM 1215 N N . ALA A 1 165 ? -9.710 0.275 -6.886 1.00 94.88 165 ALA A N 1
ATOM 1216 C CA . ALA A 1 165 ? -9.694 0.379 -5.433 1.00 94.88 165 ALA A CA 1
ATOM 1217 C C . ALA A 1 165 ? -10.023 1.812 -5.007 1.00 94.88 165 ALA A C 1
ATOM 1219 O O . ALA A 1 165 ? -9.493 2.780 -5.556 1.00 94.88 165 ALA A O 1
ATOM 1220 N N . VAL A 1 166 ? -10.917 1.971 -4.030 1.00 96.69 166 VAL A N 1
ATOM 1221 C CA . VAL A 1 166 ? -11.287 3.284 -3.488 1.00 96.69 166 VAL A CA 1
ATOM 1222 C C . VAL A 1 166 ? -10.788 3.419 -2.062 1.00 96.69 166 VAL A C 1
ATOM 1224 O O . VAL A 1 166 ? -11.293 2.785 -1.135 1.00 96.69 166 VAL A O 1
ATOM 1227 N N . TYR A 1 167 ? -9.843 4.337 -1.877 1.00 95.94 167 TYR A N 1
ATOM 1228 C CA . TYR A 1 167 ? -9.170 4.537 -0.603 1.00 95.94 167 TYR A CA 1
ATOM 1229 C C . TYR A 1 167 ? -10.033 5.431 0.293 1.00 95.94 167 TYR A C 1
ATOM 1231 O O . TYR A 1 167 ? -10.117 6.653 0.130 1.00 95.94 167 TYR A O 1
ATOM 1239 N N . GLY A 1 168 ? -10.707 4.829 1.268 1.00 96.44 168 GLY A N 1
ATOM 1240 C CA . GLY A 1 168 ? -11.555 5.557 2.206 1.00 96.44 168 GLY A CA 1
ATOM 1241 C C . GLY A 1 168 ? -12.011 4.712 3.387 1.00 96.44 168 GLY A C 1
ATOM 1242 O O . GLY A 1 168 ? -12.006 3.491 3.329 1.00 96.44 168 GLY A O 1
ATOM 1243 N N . MET A 1 169 ? -12.419 5.373 4.470 1.00 97.94 169 MET A N 1
ATOM 1244 C CA . MET A 1 169 ? -13.094 4.702 5.584 1.00 97.94 169 MET A CA 1
ATOM 1245 C C . MET A 1 169 ? -14.600 4.827 5.401 1.00 97.94 169 MET A C 1
ATOM 1247 O O . MET A 1 169 ? -15.115 5.949 5.305 1.00 97.94 169 MET A O 1
ATOM 1251 N N . PHE A 1 170 ? -15.302 3.696 5.367 1.00 98.12 170 PHE A N 1
ATOM 1252 C CA . PHE A 1 170 ? -16.729 3.650 5.076 1.00 98.12 170 PHE A CA 1
ATOM 1253 C C . PHE A 1 170 ? -17.538 2.972 6.193 1.00 98.12 170 PHE A C 1
ATOM 1255 O O . PHE A 1 170 ? -17.144 1.916 6.675 1.00 98.12 170 PHE A O 1
ATOM 1262 N N . PRO A 1 171 ? -18.684 3.551 6.591 1.00 97.31 171 PRO A N 1
ATOM 1263 C CA . PRO A 1 171 ? -18.999 4.966 6.403 1.00 97.31 171 PRO A CA 1
ATOM 1264 C C . PRO A 1 171 ? -17.969 5.845 7.145 1.00 97.31 171 PRO A C 1
ATOM 1266 O O . PRO A 1 171 ? -17.429 5.460 8.183 1.00 97.31 171 PRO A O 1
ATOM 1269 N N . ARG A 1 172 ? -17.734 7.080 6.672 1.00 96.19 172 ARG A N 1
ATOM 1270 C CA . ARG A 1 172 ? -16.773 8.007 7.321 1.00 96.19 172 ARG A CA 1
ATOM 1271 C C . ARG A 1 172 ? -17.124 8.315 8.779 1.00 96.19 172 ARG A C 1
ATOM 1273 O O . ARG A 1 172 ? -16.264 8.676 9.581 1.00 96.19 172 ARG A O 1
ATOM 1280 N N . THR A 1 173 ? -18.410 8.258 9.119 1.00 96.25 173 THR A N 1
ATOM 1281 C CA . THR A 1 173 ? -18.913 8.369 10.490 1.00 96.25 173 THR A CA 1
ATOM 1282 C C . THR A 1 173 ? -19.913 7.255 10.729 1.00 96.25 173 THR A C 1
ATOM 1284 O O . THR A 1 173 ? -20.976 7.248 10.111 1.00 96.25 173 THR A O 1
ATOM 1287 N N . LEU A 1 174 ? -19.598 6.373 11.668 1.00 96.94 174 LEU A N 1
ATOM 1288 C CA . LEU A 1 174 ? -20.511 5.343 12.146 1.00 96.94 174 LEU A CA 1
ATOM 1289 C C . LEU A 1 174 ? -21.033 5.739 13.530 1.00 96.94 174 LEU A C 1
ATOM 1291 O O . LEU A 1 174 ? -20.269 6.233 14.357 1.00 96.94 174 LEU A O 1
ATOM 1295 N N . LYS A 1 175 ? -22.331 5.566 13.779 1.00 96.06 175 LYS A N 1
ATOM 1296 C CA . LYS A 1 175 ? -22.950 5.819 15.087 1.00 96.06 175 LYS A CA 1
ATOM 1297 C C . LYS A 1 175 ? -23.398 4.487 15.672 1.00 96.06 175 LYS A C 1
ATOM 1299 O O . LYS A 1 175 ? -24.178 3.797 15.027 1.00 96.06 175 LYS A O 1
ATOM 1304 N N . VAL A 1 176 ? -22.932 4.159 16.871 1.00 96.44 176 VAL A N 1
ATOM 1305 C CA . VAL A 1 176 ? -23.223 2.886 17.551 1.00 96.44 176 VAL A CA 1
ATOM 1306 C C . VAL A 1 176 ? -23.568 3.129 19.021 1.00 96.44 176 VAL A C 1
ATOM 1308 O O . VAL A 1 176 ? -23.347 4.230 19.540 1.00 96.44 176 VAL A O 1
ATOM 1311 N N . ALA A 1 177 ? -24.115 2.118 19.694 1.00 95.88 177 ALA A N 1
ATOM 1312 C CA . ALA A 1 177 ? -24.306 2.147 21.140 1.00 95.88 177 ALA A CA 1
ATOM 1313 C C . ALA A 1 177 ? -23.058 1.624 21.867 1.00 95.88 177 ALA A C 1
ATOM 1315 O O . ALA A 1 177 ? -22.310 0.796 21.338 1.00 95.88 177 ALA A O 1
ATOM 1316 N N . LYS A 1 178 ? -22.831 2.076 23.103 1.00 96.00 178 LYS A N 1
ATOM 1317 C CA . LYS A 1 178 ? -21.808 1.482 23.973 1.00 96.00 178 LYS A CA 1
ATOM 1318 C C . LYS A 1 178 ? -22.038 -0.026 24.108 1.00 96.00 178 LYS A C 1
ATOM 1320 O O . LYS A 1 178 ? -23.121 -0.477 24.466 1.00 96.00 178 LYS A O 1
ATOM 1325 N N . GLY A 1 179 ? -20.977 -0.796 23.899 1.00 95.06 179 GLY A N 1
ATOM 1326 C CA . GLY A 1 179 ? -20.977 -2.252 23.962 1.00 95.06 179 GLY A CA 1
ATOM 1327 C C . GLY A 1 179 ? -21.209 -2.943 22.620 1.00 95.06 179 GLY A C 1
ATOM 1328 O O . GLY A 1 179 ? -20.961 -4.148 22.563 1.00 95.06 179 GLY A O 1
ATOM 1329 N N . ASP A 1 180 ? -21.611 -2.209 21.574 1.00 97.25 180 ASP A N 1
ATOM 1330 C CA . ASP A 1 180 ? -21.694 -2.733 20.209 1.00 97.25 180 ASP A CA 1
ATOM 1331 C C . ASP A 1 180 ? -20.300 -3.109 19.680 1.00 97.25 180 ASP A C 1
ATOM 1333 O O . ASP A 1 180 ? -19.270 -2.548 20.081 1.00 97.25 180 ASP A O 1
ATOM 1337 N N . THR A 1 181 ? -20.284 -4.046 18.734 1.00 98.38 181 THR A N 1
ATOM 1338 C CA . THR A 1 181 ? -19.098 -4.398 17.953 1.00 98.38 181 THR A CA 1
ATOM 1339 C C . THR A 1 181 ? -19.173 -3.743 16.580 1.00 98.38 181 THR A C 1
ATOM 1341 O O . THR A 1 181 ? -20.248 -3.648 15.988 1.00 98.38 181 THR A O 1
ATOM 1344 N N . VAL A 1 182 ? -18.030 -3.315 16.055 1.00 98.56 182 VAL A N 1
ATOM 1345 C CA . VAL A 1 182 ? -17.867 -2.949 14.645 1.00 98.56 182 VAL A CA 1
ATOM 1346 C C . VAL A 1 182 ? -16.933 -3.965 14.001 1.00 98.56 182 VAL A C 1
ATOM 1348 O O . VAL A 1 182 ? -15.875 -4.271 14.555 1.00 98.56 182 VAL A O 1
ATOM 1351 N N . GLN A 1 183 ? -17.346 -4.494 12.855 1.00 98.38 183 GLN A N 1
ATOM 1352 C CA . GLN A 1 183 ? -16.554 -5.352 11.991 1.00 98.38 183 GLN A CA 1
ATOM 1353 C C . GLN A 1 183 ? -16.078 -4.539 10.790 1.00 98.38 183 GLN A C 1
ATOM 1355 O O . GLN A 1 183 ? -16.893 -4.053 10.007 1.00 98.38 183 GLN A O 1
ATOM 1360 N N . TRP A 1 184 ? -14.765 -4.407 10.644 1.00 98.44 184 TRP A N 1
ATOM 1361 C CA . TRP A 1 184 ? -14.150 -3.908 9.426 1.00 98.44 184 TRP A CA 1
ATOM 1362 C C . TRP A 1 184 ? -13.908 -5.061 8.469 1.00 98.44 184 TRP A C 1
ATOM 1364 O O . TRP A 1 184 ? -13.222 -6.030 8.808 1.00 98.44 184 TRP A O 1
ATOM 1374 N N . HIS A 1 185 ? -14.497 -4.921 7.293 1.00 97.19 185 HIS A N 1
ATOM 1375 C CA . HIS A 1 185 ? -14.392 -5.839 6.175 1.00 97.19 185 HIS A CA 1
ATOM 1376 C C . HIS A 1 185 ? -13.103 -5.561 5.402 1.00 97.19 185 HIS A C 1
ATOM 1378 O O . HIS A 1 185 ? -12.894 -4.437 4.937 1.00 97.19 185 HIS A O 1
ATOM 1384 N N . PHE A 1 186 ? -12.243 -6.576 5.326 1.00 96.56 186 PHE A N 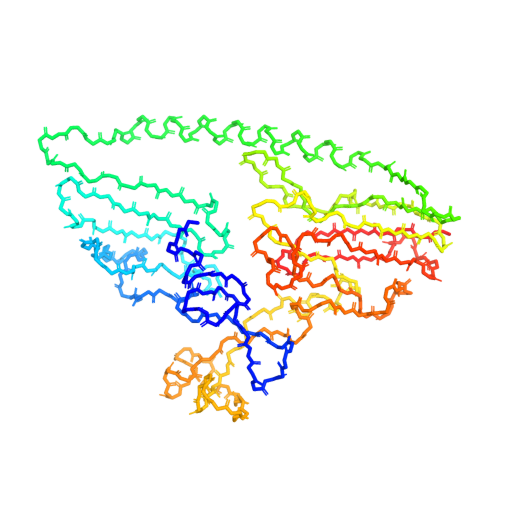1
ATOM 1385 C CA . PHE A 1 186 ? -11.015 -6.588 4.518 1.00 96.56 186 PHE A CA 1
ATOM 1386 C C . PHE A 1 186 ? -11.116 -7.587 3.353 1.00 96.56 186 PHE A C 1
ATOM 1388 O O . PHE A 1 186 ? -10.345 -7.501 2.405 1.00 96.56 186 PHE A O 1
ATOM 1395 N N . ASP A 1 187 ? -12.126 -8.458 3.373 1.00 93.06 187 ASP A N 1
ATOM 1396 C CA . ASP A 1 187 ? -12.502 -9.396 2.307 1.00 93.06 187 ASP A CA 1
ATOM 1397 C C . ASP A 1 187 ? -12.935 -8.704 1.002 1.00 93.06 187 ASP A C 1
ATOM 1399 O O . ASP A 1 187 ? -13.012 -9.324 -0.057 1.00 93.06 187 ASP A O 1
ATOM 1403 N N . SER A 1 188 ? -13.197 -7.396 1.053 1.00 88.75 188 SER A N 1
ATOM 1404 C CA . SER A 1 188 ? -13.453 -6.564 -0.122 1.00 88.75 188 SER A CA 1
ATOM 1405 C C . SER A 1 188 ? -12.197 -5.980 -0.774 1.00 88.75 188 SER A C 1
ATOM 1407 O O . SER A 1 188 ? -12.348 -5.170 -1.688 1.00 88.75 188 SER A O 1
ATOM 1409 N N . LEU A 1 189 ? -10.996 -6.307 -0.287 1.00 93.50 189 LEU A N 1
ATOM 1410 C CA . LEU A 1 189 ? -9.737 -5.709 -0.735 1.00 93.50 189 LEU A CA 1
ATOM 1411 C C . LEU A 1 189 ? -8.930 -6.690 -1.585 1.00 93.50 189 LEU A C 1
ATOM 1413 O O . LEU A 1 189 ? -8.316 -7.626 -1.079 1.00 93.50 189 LEU A O 1
ATOM 1417 N N . THR A 1 190 ? -8.944 -6.472 -2.894 1.00 90.81 190 THR A N 1
ATOM 1418 C CA . THR A 1 190 ? -8.239 -7.287 -3.894 1.00 90.81 190 THR A CA 1
ATOM 1419 C C . THR A 1 190 ? -6.953 -6.624 -4.387 1.00 90.81 190 THR A C 1
ATOM 1421 O O . THR A 1 190 ? -6.022 -7.320 -4.799 1.00 90.81 190 THR A O 1
ATOM 1424 N N . PHE A 1 191 ? -6.902 -5.293 -4.386 1.00 91.12 191 PHE A N 1
ATOM 1425 C CA . PHE A 1 191 ? -5.807 -4.522 -4.970 1.00 91.12 191 PHE A CA 1
ATOM 1426 C C . PHE A 1 191 ? -4.951 -3.804 -3.932 1.00 91.12 191 PHE A C 1
ATOM 1428 O O . PHE A 1 191 ? -3.786 -3.546 -4.211 1.00 91.12 191 PHE A O 1
ATOM 1435 N N . GLU A 1 192 ? -5.508 -3.495 -2.760 1.00 91.19 192 GLU A N 1
ATOM 1436 C CA . GLU A 1 192 ? -4.850 -2.645 -1.769 1.00 91.19 192 GLU A CA 1
ATOM 1437 C C . GLU A 1 192 ? -4.927 -3.203 -0.366 1.00 91.19 192 GLU A C 1
ATOM 1439 O O . GLU A 1 192 ? -5.996 -3.587 0.107 1.00 91.19 192 GLU A O 1
ATOM 1444 N N . ASP A 1 193 ? -3.807 -3.140 0.341 1.00 94.06 193 ASP A N 1
ATOM 1445 C CA . ASP A 1 193 ? -3.784 -3.454 1.755 1.00 94.06 193 ASP A CA 1
ATOM 1446 C C . ASP A 1 193 ? -4.051 -2.191 2.584 1.00 94.06 193 ASP A C 1
ATOM 1448 O O . ASP A 1 193 ? -3.645 -1.064 2.269 1.00 94.06 193 ASP A O 1
ATOM 1452 N N . HIS A 1 194 ? -4.752 -2.370 3.696 1.00 96.94 194 HIS A N 1
ATOM 1453 C CA . HIS A 1 194 ? -5.150 -1.289 4.580 1.00 96.94 194 HIS A CA 1
ATOM 1454 C C . HIS A 1 194 ? -4.961 -1.666 6.048 1.00 96.94 194 HIS A C 1
ATOM 1456 O O . HIS A 1 194 ? -4.689 -2.808 6.418 1.00 96.94 194 HIS A O 1
ATOM 1462 N N . THR A 1 195 ? -5.125 -0.668 6.914 1.00 97.81 195 THR A N 1
ATOM 1463 C CA . THR A 1 195 ? -5.209 -0.875 8.359 1.00 97.81 195 THR A CA 1
ATOM 1464 C C . THR A 1 195 ? -6.394 -0.104 8.925 1.00 97.81 195 THR A C 1
ATOM 1466 O O . THR A 1 195 ? -6.867 0.875 8.343 1.00 97.81 195 THR A O 1
ATOM 1469 N N . VAL A 1 196 ? -6.850 -0.524 10.098 1.00 98.44 196 VAL A N 1
ATOM 1470 C CA . VAL A 1 196 ? -7.762 0.215 10.968 1.00 98.44 196 VAL A CA 1
ATOM 1471 C C . VAL A 1 196 ? -7.054 0.382 12.295 1.00 98.44 196 VAL A C 1
ATOM 1473 O O . VAL A 1 196 ? -6.856 -0.600 13.010 1.00 98.44 196 VAL A O 1
ATOM 1476 N N . THR A 1 197 ? -6.675 1.618 12.620 1.00 98.56 197 THR A N 1
ATOM 1477 C CA . THR A 1 197 ? -5.889 1.882 13.828 1.00 98.56 197 THR A CA 1
ATOM 1478 C C . THR A 1 197 ? -6.459 3.036 14.652 1.00 98.56 197 THR A C 1
ATOM 1480 O O . THR A 1 197 ? -6.600 4.165 14.169 1.00 98.56 197 THR A O 1
ATOM 1483 N N . PHE A 1 198 ? -6.762 2.749 15.919 1.00 98.44 198 PHE A N 1
ATOM 1484 C CA . PHE A 1 198 ? -7.198 3.693 16.948 1.00 98.44 198 PHE A CA 1
ATOM 1485 C C . PHE A 1 198 ? -6.124 3.842 18.034 1.00 98.44 198 PHE A C 1
ATOM 1487 O O . PHE A 1 198 ? -5.447 2.869 18.333 1.00 98.44 198 PHE A O 1
ATOM 1494 N N . PRO A 1 199 ? -6.026 4.999 18.709 1.00 97.50 199 PRO A N 1
ATOM 1495 C CA . PRO A 1 199 ? -6.553 6.288 18.291 1.00 97.50 199 PRO A CA 1
ATOM 1496 C C . PRO A 1 199 ? -5.683 6.894 17.174 1.00 97.50 199 PRO A C 1
ATOM 1498 O O . PRO A 1 199 ? -4.485 6.625 17.059 1.00 97.50 199 PRO A O 1
ATOM 1501 N N . SER A 1 200 ? -6.290 7.739 16.335 1.00 96.75 200 SER A N 1
ATOM 1502 C CA . SER A 1 200 ? -5.636 8.284 15.135 1.00 96.75 200 SER A CA 1
ATOM 1503 C C . SER A 1 200 ? -4.332 9.051 15.390 1.00 96.75 200 SER A C 1
ATOM 1505 O O . SER A 1 200 ? -3.488 9.123 14.507 1.00 96.75 200 SER A O 1
ATOM 1507 N N . ASP A 1 201 ? -4.170 9.676 16.555 1.00 95.06 201 ASP A N 1
ATOM 1508 C CA . ASP A 1 201 ? -2.973 10.442 16.923 1.00 95.06 201 ASP A CA 1
ATOM 1509 C C . ASP A 1 201 ? -1.770 9.535 17.206 1.00 95.06 201 ASP A C 1
ATOM 1511 O O . ASP A 1 201 ? -0.660 9.845 16.777 1.00 95.06 201 ASP A O 1
ATOM 1515 N N . LYS A 1 202 ? -1.989 8.389 17.863 1.00 96.00 202 LYS A N 1
ATOM 1516 C CA . LYS A 1 202 ? -0.956 7.359 18.034 1.00 96.00 202 LYS A CA 1
ATOM 1517 C C . LYS A 1 202 ? -0.626 6.691 16.705 1.00 96.00 202 LYS A C 1
ATOM 1519 O O . LYS A 1 202 ? 0.546 6.579 16.363 1.00 96.00 202 LYS A O 1
ATOM 1524 N N . ALA A 1 203 ? -1.652 6.344 15.930 1.00 96.38 203 ALA A N 1
ATOM 1525 C CA . ALA A 1 203 ? -1.488 5.749 14.607 1.00 96.38 203 ALA A CA 1
ATOM 1526 C C . ALA A 1 203 ? -0.641 6.629 13.668 1.00 96.38 203 ALA A C 1
ATOM 1528 O O . ALA A 1 203 ? 0.228 6.121 12.974 1.00 96.38 203 ALA A O 1
ATOM 1529 N N . ARG A 1 204 ? -0.824 7.960 13.687 1.00 94.75 204 ARG A N 1
ATOM 1530 C CA . ARG A 1 204 ? -0.012 8.892 12.877 1.00 94.75 204 ARG A CA 1
ATOM 1531 C C . ARG A 1 204 ? 1.473 8.870 13.208 1.00 94.75 204 ARG A C 1
ATOM 1533 O O . ARG A 1 204 ? 2.271 9.100 12.314 1.00 94.75 204 ARG A O 1
ATOM 1540 N N . LYS A 1 205 ? 1.830 8.645 14.473 1.00 93.31 205 LYS A N 1
ATOM 1541 C CA . LYS A 1 205 ? 3.235 8.565 14.893 1.00 93.31 205 LYS A CA 1
ATOM 1542 C C . LYS A 1 205 ? 3.889 7.273 14.405 1.00 93.31 205 LYS A C 1
ATOM 1544 O O . LYS A 1 205 ? 5.066 7.289 14.092 1.00 93.31 205 LYS A O 1
ATOM 1549 N N . ILE A 1 206 ? 3.113 6.190 14.334 1.00 94.00 206 ILE A N 1
ATOM 1550 C CA . ILE A 1 206 ? 3.549 4.881 13.824 1.00 94.00 206 ILE A CA 1
ATOM 1551 C C . ILE A 1 206 ? 3.644 4.897 12.294 1.00 94.00 206 ILE A C 1
ATOM 1553 O O . ILE A 1 206 ? 4.536 4.285 11.728 1.00 94.00 206 ILE A O 1
ATOM 1557 N N . ALA A 1 207 ? 2.745 5.622 11.623 1.00 90.56 207 ALA A N 1
ATOM 1558 C CA . ALA A 1 207 ? 2.669 5.694 10.167 1.00 90.56 207 ALA A CA 1
ATOM 1559 C C . ALA A 1 207 ? 3.837 6.439 9.482 1.00 90.56 207 ALA A C 1
ATOM 1561 O O . ALA A 1 207 ? 3.766 6.717 8.291 1.00 90.56 207 ALA A O 1
ATOM 1562 N N . ASN A 1 208 ? 4.877 6.820 10.223 1.00 80.19 208 ASN A N 1
ATOM 1563 C CA . ASN A 1 208 ? 6.095 7.361 9.642 1.00 80.19 208 ASN A CA 1
ATOM 1564 C C . ASN A 1 208 ? 7.070 6.202 9.395 1.00 80.19 208 ASN A C 1
ATOM 1566 O O . ASN A 1 208 ? 7.676 5.712 10.343 1.00 80.19 208 ASN A O 1
ATOM 1570 N N . PHE A 1 209 ? 7.162 5.729 8.150 1.00 77.44 209 PHE A N 1
ATOM 1571 C CA . PHE A 1 209 ? 7.868 4.480 7.820 1.00 77.44 209 PHE A CA 1
ATOM 1572 C C . PHE A 1 209 ? 9.354 4.656 7.509 1.00 77.44 209 PHE A C 1
ATOM 1574 O O . PHE A 1 209 ? 10.045 3.664 7.316 1.00 77.44 209 PHE A O 1
ATOM 1581 N N . PHE A 1 210 ? 9.846 5.893 7.404 1.00 83.50 210 PHE A N 1
ATOM 1582 C CA . PHE A 1 210 ? 11.244 6.129 7.068 1.00 83.50 210 PHE A CA 1
ATOM 1583 C C . PHE A 1 210 ? 12.102 6.153 8.336 1.00 83.50 210 PHE A C 1
ATOM 1585 O O . PHE A 1 210 ? 12.235 7.191 8.987 1.00 83.50 210 PHE A O 1
ATOM 1592 N N . ASN A 1 211 ? 12.636 4.985 8.700 1.00 89.00 211 ASN A N 1
ATOM 1593 C CA . ASN A 1 211 ? 13.532 4.796 9.839 1.00 89.00 211 ASN A CA 1
ATOM 1594 C C . ASN A 1 211 ? 14.786 4.017 9.396 1.00 89.00 211 ASN A C 1
ATOM 1596 O O . ASN A 1 211 ? 14.789 2.788 9.503 1.00 89.00 211 ASN A O 1
ATOM 1600 N N . PRO A 1 212 ? 15.808 4.697 8.840 1.00 91.69 212 PRO A N 1
ATOM 1601 C CA . PRO A 1 212 ? 17.045 4.041 8.441 1.00 91.69 212 PRO A CA 1
ATOM 1602 C C . PRO A 1 212 ? 17.834 3.582 9.671 1.00 91.69 212 PRO A C 1
ATOM 1604 O O . PRO A 1 212 ? 17.993 4.344 10.626 1.00 91.69 212 PRO A O 1
ATOM 1607 N N . VAL A 1 213 ? 18.345 2.357 9.624 1.00 92.88 213 VAL A N 1
ATOM 1608 C CA . VAL A 1 213 ? 19.247 1.753 10.614 1.00 92.88 213 VAL A CA 1
ATOM 1609 C C . VAL A 1 213 ? 20.372 1.012 9.891 1.00 92.88 213 VAL A C 1
ATOM 1611 O O . VAL A 1 213 ? 20.273 0.771 8.686 1.00 92.88 213 VAL A O 1
ATOM 1614 N N . CYS A 1 214 ? 21.434 0.674 10.618 1.00 93.38 214 CYS A N 1
ATOM 1615 C CA . CYS A 1 214 ? 22.531 -0.142 10.105 1.00 93.38 214 CYS A CA 1
ATOM 1616 C C . CYS A 1 214 ? 22.589 -1.475 10.851 1.00 93.38 214 CYS A C 1
ATOM 1618 O O . CYS A 1 214 ? 22.816 -1.481 12.065 1.00 93.38 214 CYS A O 1
ATOM 1620 N N . ASP A 1 215 ? 22.423 -2.563 10.107 1.00 90.94 215 ASP A N 1
ATOM 1621 C CA . ASP A 1 215 ? 22.497 -3.954 10.547 1.00 90.94 215 ASP A CA 1
ATOM 1622 C C . ASP A 1 215 ? 23.883 -4.547 10.197 1.00 90.94 215 ASP A C 1
ATOM 1624 O O . ASP A 1 215 ? 24.158 -4.848 9.028 1.00 90.94 215 ASP A O 1
ATOM 1628 N N . PRO A 1 216 ? 24.807 -4.685 11.168 1.00 85.19 216 PRO A N 1
ATOM 1629 C CA . PRO A 1 216 ? 26.175 -5.119 10.898 1.00 85.19 216 PRO A CA 1
ATOM 1630 C C . PRO A 1 216 ? 26.333 -6.575 10.454 1.00 85.19 216 PRO A C 1
ATOM 1632 O O . PRO A 1 216 ? 27.357 -6.903 9.843 1.00 85.19 216 PRO A O 1
ATOM 1635 N N . ASP A 1 217 ? 25.395 -7.454 10.799 1.00 80.94 217 ASP A N 1
ATOM 1636 C CA . ASP A 1 217 ? 25.401 -8.873 10.432 1.00 80.94 217 ASP A CA 1
ATOM 1637 C C . ASP A 1 217 ? 24.403 -9.224 9.324 1.00 80.94 217 ASP A C 1
ATOM 1639 O O . ASP A 1 217 ? 24.480 -10.328 8.764 1.00 80.94 217 ASP A O 1
ATOM 1643 N N . GLY A 1 218 ? 23.556 -8.269 8.938 1.00 77.19 218 GLY A N 1
ATOM 1644 C CA . GLY A 1 218 ? 22.476 -8.485 7.990 1.00 77.19 218 GLY A CA 1
ATOM 1645 C C . GLY A 1 218 ? 21.428 -9.451 8.555 1.00 77.19 218 GLY A C 1
ATOM 1646 O O . GLY A 1 218 ? 21.588 -10.036 9.624 1.00 77.19 218 GLY A O 1
ATOM 1647 N N . ASP A 1 219 ? 20.448 -9.801 7.719 1.00 69.38 219 ASP A N 1
ATOM 1648 C CA . ASP A 1 219 ? 19.384 -10.777 8.032 1.00 69.38 219 ASP A CA 1
ATOM 1649 C C . ASP A 1 219 ? 19.848 -12.187 8.466 1.00 69.38 219 ASP A C 1
ATOM 1651 O O . ASP A 1 219 ? 19.030 -13.079 8.719 1.00 69.38 219 ASP A O 1
ATOM 1655 N N . ALA A 1 220 ? 21.154 -12.458 8.437 1.00 67.44 220 ALA A N 1
ATOM 1656 C CA . ALA A 1 220 ? 21.736 -13.761 8.718 1.00 67.44 220 ALA A CA 1
ATOM 1657 C C . ALA A 1 220 ? 22.073 -13.978 10.202 1.00 67.44 220 ALA A C 1
ATOM 1659 O O . ALA A 1 220 ? 22.294 -15.132 10.597 1.00 67.44 220 ALA A O 1
ATOM 1660 N N . GLY A 1 221 ? 22.143 -12.919 11.011 1.00 64.38 221 GLY A N 1
ATOM 1661 C CA . GLY A 1 221 ? 22.477 -13.003 12.430 1.00 64.38 221 GLY A CA 1
ATOM 1662 C C . GLY A 1 221 ? 21.399 -12.397 13.338 1.00 64.38 221 GLY A C 1
ATOM 1663 O O . GLY A 1 221 ? 20.328 -12.068 12.852 1.00 64.38 221 GLY A O 1
ATOM 1664 N N . PRO A 1 222 ? 21.589 -12.435 14.673 1.00 64.75 222 PRO A N 1
ATOM 1665 C CA . PRO A 1 222 ? 20.682 -11.841 15.658 1.00 64.75 222 PRO A CA 1
ATOM 1666 C C . PRO A 1 222 ? 21.215 -10.511 16.232 1.00 64.75 222 PRO A C 1
ATOM 1668 O O . PRO A 1 222 ? 20.875 -10.150 17.370 1.00 64.75 222 PRO A O 1
ATOM 1671 N N . GLY A 1 223 ? 22.208 -9.903 15.584 1.00 72.12 223 GLY A N 1
ATOM 1672 C CA . GLY A 1 223 ? 22.872 -8.700 16.054 1.00 72.12 223 GLY A CA 1
ATOM 1673 C C . GLY A 1 223 ? 21.905 -7.518 16.105 1.00 72.12 223 GLY A C 1
ATOM 1674 O O . GLY A 1 223 ? 20.956 -7.434 15.340 1.00 72.12 223 GLY A O 1
ATOM 1675 N N . PRO A 1 224 ? 22.065 -6.601 17.072 1.00 81.06 224 PRO A N 1
ATOM 1676 C CA . PRO A 1 224 ? 21.149 -5.481 17.176 1.00 81.06 224 PRO A CA 1
ATOM 1677 C C . PRO A 1 224 ? 21.397 -4.470 16.055 1.00 81.06 224 PRO A C 1
ATOM 1679 O O . PRO A 1 224 ? 22.532 -4.030 15.848 1.00 81.06 224 PRO A O 1
ATOM 1682 N N . ASP A 1 225 ? 20.306 -3.993 15.466 1.00 86.56 225 ASP A N 1
ATOM 1683 C CA . ASP A 1 225 ? 20.318 -2.815 14.607 1.00 86.56 225 ASP A CA 1
ATOM 1684 C C . ASP A 1 225 ? 20.871 -1.587 15.339 1.00 86.56 225 ASP A C 1
ATOM 1686 O O . ASP A 1 225 ? 20.476 -1.256 16.467 1.00 86.56 225 ASP A O 1
ATOM 1690 N N . ASN A 1 226 ? 21.770 -0.871 14.667 1.00 90.62 226 ASN A N 1
ATOM 1691 C CA . ASN A 1 226 ? 22.341 0.375 15.156 1.00 90.62 226 ASN A CA 1
ATOM 1692 C C . ASN A 1 226 ? 21.637 1.585 14.532 1.00 90.62 226 ASN A C 1
ATOM 1694 O O . ASN A 1 226 ? 21.139 1.512 13.406 1.00 90.62 226 ASN A O 1
ATOM 1698 N N . PRO A 1 227 ? 21.628 2.742 15.221 1.00 93.00 227 PRO A N 1
ATOM 1699 C CA . PRO A 1 227 ? 21.300 4.007 14.575 1.00 93.00 227 PRO A CA 1
ATOM 1700 C C . PRO A 1 227 ? 22.149 4.216 13.311 1.00 93.00 227 PRO A C 1
ATOM 1702 O O . PRO A 1 227 ? 23.273 3.713 13.258 1.00 93.00 227 PRO A O 1
ATOM 1705 N N . PRO A 1 228 ? 21.656 4.983 12.326 1.00 94.25 228 PRO A N 1
ATOM 1706 C CA . PRO A 1 228 ? 22.407 5.220 11.105 1.00 94.25 228 PRO A CA 1
ATOM 1707 C C . PRO A 1 228 ? 23.718 5.954 11.421 1.00 94.25 228 PRO A C 1
ATOM 1709 O O . PRO A 1 228 ? 23.742 6.880 12.239 1.00 94.25 228 PRO A O 1
ATOM 1712 N N . ASP A 1 229 ? 24.803 5.563 10.753 1.00 94.75 229 ASP A N 1
ATOM 1713 C CA . ASP A 1 229 ? 26.120 6.202 10.871 1.00 94.75 229 ASP A CA 1
ATOM 1714 C C . ASP A 1 229 ? 26.097 7.665 10.394 1.00 94.75 229 ASP A C 1
ATOM 1716 O O . ASP A 1 229 ? 26.876 8.504 10.857 1.00 94.75 229 ASP A O 1
ATOM 1720 N N . MET A 1 230 ? 25.217 7.970 9.436 1.00 93.19 230 MET A N 1
ATOM 1721 C CA . MET A 1 230 ? 25.096 9.265 8.767 1.00 93.19 230 MET A CA 1
ATOM 1722 C C . MET A 1 230 ? 23.644 9.750 8.759 1.00 93.19 230 MET A C 1
ATOM 1724 O O . MET A 1 230 ? 22.702 8.964 8.725 1.00 93.19 230 MET A O 1
ATOM 1728 N N . MET A 1 231 ? 23.454 11.072 8.752 1.00 88.56 231 MET A N 1
ATOM 1729 C CA . MET A 1 231 ? 22.115 11.680 8.737 1.00 88.56 231 MET A CA 1
ATOM 1730 C C . MET A 1 231 ? 21.450 11.650 7.352 1.00 88.56 231 MET A C 1
ATOM 1732 O O . MET A 1 231 ? 20.231 11.760 7.260 1.00 88.56 231 MET A O 1
ATOM 1736 N N . ASP A 1 232 ? 22.249 11.478 6.300 1.00 85.12 232 ASP A N 1
ATOM 1737 C CA . ASP A 1 232 ? 21.838 11.482 4.899 1.00 85.12 232 ASP A CA 1
ATOM 1738 C C . ASP A 1 232 ? 22.354 10.212 4.194 1.00 85.12 232 ASP A C 1
ATOM 1740 O O . ASP A 1 232 ? 23.295 9.578 4.696 1.00 85.12 232 ASP A O 1
ATOM 1744 N N . PRO A 1 233 ? 21.783 9.829 3.030 1.00 83.50 233 PRO A N 1
ATOM 1745 C CA . PRO A 1 233 ? 22.275 8.702 2.245 1.00 83.50 233 PRO A CA 1
ATOM 1746 C C . PRO A 1 233 ? 23.800 8.774 2.030 1.00 83.50 233 PRO A C 1
ATOM 1748 O O . PRO A 1 233 ? 24.315 9.846 1.698 1.00 83.50 233 PRO A O 1
ATOM 1751 N N . PRO A 1 234 ? 24.533 7.656 2.190 1.00 88.06 234 PRO A N 1
ATOM 1752 C CA . PRO A 1 234 ? 24.035 6.276 2.239 1.00 88.06 234 PRO A CA 1
ATOM 1753 C C . PRO A 1 234 ? 23.530 5.782 3.610 1.00 88.06 234 PRO A C 1
ATOM 1755 O O . PRO A 1 234 ? 23.176 4.612 3.707 1.00 88.06 234 PRO A O 1
ATOM 1758 N N . PHE A 1 235 ? 23.461 6.637 4.640 1.00 92.06 235 PHE A N 1
ATOM 1759 C CA . PHE A 1 235 ? 23.080 6.338 6.037 1.00 92.06 235 PHE A CA 1
ATOM 1760 C C . PHE A 1 235 ? 24.014 5.387 6.794 1.00 92.06 235 PHE A C 1
ATOM 1762 O O . PHE A 1 235 ? 24.291 5.645 7.960 1.00 92.06 235 PHE A O 1
ATOM 1769 N N . CYS A 1 236 ? 24.530 4.345 6.149 1.00 93.44 236 CYS A N 1
ATOM 1770 C CA . CYS A 1 236 ? 25.492 3.399 6.706 1.00 93.44 236 CYS A CA 1
ATOM 1771 C C . CYS A 1 236 ? 26.842 3.534 6.007 1.00 93.44 236 CYS A C 1
ATOM 1773 O O . CYS A 1 236 ? 26.912 3.779 4.800 1.00 93.44 236 CYS A O 1
ATOM 1775 N N . THR A 1 237 ? 27.928 3.365 6.762 1.00 93.38 237 THR A N 1
ATOM 1776 C CA . THR A 1 237 ? 29.291 3.356 6.210 1.00 93.38 237 THR A CA 1
ATOM 1777 C C . THR A 1 237 ? 29.477 2.193 5.242 1.00 93.38 237 THR A C 1
ATOM 1779 O O . THR A 1 237 ? 30.115 2.357 4.202 1.00 93.38 237 THR A O 1
ATOM 1782 N N . ASP A 1 238 ? 28.892 1.041 5.572 1.00 90.75 238 ASP A N 1
ATOM 1783 C CA . ASP A 1 238 ? 28.704 -0.076 4.655 1.00 90.75 238 ASP A CA 1
ATOM 1784 C C . ASP A 1 238 ? 27.253 -0.071 4.136 1.00 90.75 238 ASP A C 1
ATOM 1786 O O . ASP A 1 238 ? 26.332 -0.403 4.885 1.00 90.75 238 ASP A O 1
ATOM 1790 N N . PRO A 1 239 ? 27.007 0.306 2.868 1.00 86.75 239 PRO A N 1
ATOM 1791 C CA . PRO A 1 239 ? 25.656 0.377 2.317 1.00 86.75 239 PRO A CA 1
ATOM 1792 C C . PRO A 1 239 ? 24.913 -0.961 2.298 1.00 86.75 239 PRO A C 1
ATOM 1794 O O . PRO A 1 239 ? 23.689 -0.956 2.176 1.00 86.75 239 PRO A O 1
ATOM 1797 N N . THR A 1 240 ? 25.607 -2.104 2.406 1.00 86.75 240 THR A N 1
ATOM 1798 C CA . THR A 1 240 ? 24.929 -3.410 2.463 1.00 86.75 240 THR A CA 1
ATOM 1799 C C . THR A 1 240 ? 24.242 -3.666 3.803 1.00 86.75 240 THR A C 1
ATOM 1801 O O . THR A 1 240 ? 23.434 -4.582 3.881 1.00 86.75 240 THR A O 1
ATOM 1804 N N . GLN A 1 241 ? 24.546 -2.859 4.824 1.00 90.75 241 GLN A N 1
ATOM 1805 C CA . GLN A 1 241 ? 23.955 -2.925 6.165 1.00 90.75 241 GLN A CA 1
ATOM 1806 C C . GLN A 1 241 ? 22.694 -2.066 6.308 1.00 90.75 241 GLN A C 1
ATOM 1808 O O . GLN A 1 241 ? 22.053 -2.088 7.351 1.00 90.75 241 GLN A O 1
ATOM 1813 N N . LEU A 1 242 ? 22.356 -1.245 5.309 1.00 91.94 242 LEU A N 1
ATOM 1814 C CA . LEU A 1 242 ? 21.206 -0.354 5.415 1.00 91.94 242 LEU A CA 1
ATOM 1815 C C . LEU A 1 242 ? 19.919 -1.164 5.556 1.00 91.94 242 LEU A C 1
ATOM 1817 O O . LEU A 1 242 ? 19.602 -1.961 4.680 1.00 91.94 242 LEU A O 1
ATOM 1821 N N . GLU A 1 243 ? 19.113 -0.855 6.562 1.00 91.56 243 GLU A N 1
ATOM 1822 C CA . GLU A 1 243 ? 17.719 -1.280 6.613 1.00 91.56 243 GLU A CA 1
ATOM 1823 C C . GLU A 1 243 ? 16.790 -0.094 6.794 1.00 91.56 243 GLU A C 1
ATOM 1825 O O . GLU A 1 243 ? 17.107 0.867 7.494 1.00 91.56 243 GLU A O 1
ATOM 1830 N N . ILE A 1 244 ? 15.594 -0.182 6.212 1.00 91.81 244 ILE A N 1
ATOM 1831 C CA . ILE A 1 244 ? 14.506 0.741 6.530 1.00 91.81 244 ILE A CA 1
ATOM 1832 C C . ILE A 1 244 ? 13.498 -0.005 7.401 1.00 91.81 244 ILE A C 1
ATOM 1834 O O . ILE A 1 244 ? 12.640 -0.743 6.905 1.00 91.81 244 ILE A O 1
ATOM 1838 N N . GLN A 1 245 ? 13.610 0.180 8.714 1.00 90.88 245 GLN A N 1
ATOM 1839 C CA . GLN A 1 245 ? 12.745 -0.480 9.687 1.00 90.88 245 GLN A CA 1
ATOM 1840 C C . GLN A 1 245 ? 11.307 0.036 9.615 1.00 90.88 245 GLN A C 1
ATOM 1842 O O . GLN A 1 245 ? 11.049 1.241 9.544 1.00 90.88 245 GLN A O 1
ATOM 1847 N N . LEU A 1 246 ? 10.351 -0.881 9.766 1.00 91.69 246 LEU A N 1
ATOM 1848 C CA . LEU A 1 246 ? 8.981 -0.525 10.111 1.00 91.69 246 LEU A CA 1
ATOM 1849 C C . LEU A 1 246 ? 8.846 -0.510 11.632 1.00 91.69 246 LEU A C 1
ATOM 1851 O O . LEU A 1 246 ? 9.446 -1.320 12.334 1.00 91.69 246 LEU A O 1
ATOM 1855 N N . SER A 1 247 ? 7.994 0.367 12.167 1.00 91.62 247 SER A N 1
ATOM 1856 C CA . SER A 1 247 ? 7.631 0.256 13.581 1.00 91.62 247 SER A CA 1
ATOM 1857 C C . SER A 1 247 ? 7.066 -1.140 13.866 1.00 91.62 247 SER A C 1
ATOM 1859 O O . SER A 1 247 ? 6.168 -1.613 13.165 1.00 91.62 247 SER A O 1
ATOM 1861 N N . ASP A 1 248 ? 7.507 -1.728 14.978 1.00 91.31 248 ASP A N 1
ATOM 1862 C CA . ASP A 1 248 ? 6.974 -2.952 15.598 1.00 91.31 248 ASP A CA 1
ATOM 1863 C C . ASP A 1 248 ? 5.440 -2.970 15.757 1.00 91.31 248 ASP A C 1
ATOM 1865 O O . ASP A 1 248 ? 4.824 -4.020 15.928 1.00 91.31 248 ASP A O 1
ATOM 1869 N N . LYS A 1 249 ? 4.802 -1.797 15.691 1.00 93.25 249 LYS A N 1
ATOM 1870 C CA . LYS A 1 249 ? 3.357 -1.609 15.827 1.00 93.25 249 LYS A CA 1
ATOM 1871 C C . LYS A 1 249 ? 2.615 -1.424 14.504 1.00 93.25 249 LYS A C 1
ATOM 1873 O O . LYS A 1 249 ? 1.403 -1.198 14.517 1.00 93.25 249 LYS A O 1
ATOM 1878 N N . PHE A 1 250 ? 3.319 -1.449 13.375 1.00 93.81 250 PHE A N 1
ATOM 1879 C CA . PHE A 1 250 ? 2.732 -1.165 12.071 1.00 93.81 250 PHE A CA 1
ATOM 1880 C C . PHE A 1 250 ? 2.036 -2.392 11.470 1.00 93.81 250 PHE A C 1
ATOM 1882 O O . PHE A 1 250 ? 0.837 -2.352 11.187 1.00 93.81 250 PHE A O 1
ATOM 1889 N N . VAL A 1 251 ? 2.787 -3.483 11.307 1.00 94.31 251 VAL A N 1
ATOM 1890 C CA . VAL A 1 251 ? 2.325 -4.706 10.639 1.00 94.31 251 VAL A CA 1
ATOM 1891 C C . VAL A 1 251 ? 1.391 -5.569 11.493 1.00 94.31 251 VAL A C 1
ATOM 1893 O O . VAL A 1 251 ? 0.332 -5.944 10.983 1.00 94.31 251 VAL A O 1
ATOM 1896 N N . PRO A 1 252 ? 1.714 -5.909 12.756 1.00 93.56 252 PRO A N 1
ATOM 1897 C CA . PRO A 1 252 ? 0.913 -6.870 13.505 1.00 93.56 252 PRO A CA 1
ATOM 1898 C C . PRO A 1 252 ? -0.434 -6.302 13.968 1.00 93.56 252 PRO A C 1
ATOM 1900 O O . PRO A 1 252 ? -0.629 -5.095 14.137 1.00 93.56 252 PRO A O 1
ATOM 1903 N N . LYS A 1 253 ? -1.376 -7.211 14.245 1.00 95.56 253 LYS A N 1
ATOM 1904 C CA . LYS A 1 253 ? -2.594 -6.888 14.995 1.00 95.56 253 LYS A CA 1
ATOM 1905 C C . LYS A 1 253 ? -2.222 -6.547 16.439 1.00 95.56 253 LYS A C 1
ATOM 1907 O O . LYS A 1 253 ? -1.489 -7.296 17.078 1.00 95.56 253 LYS A O 1
ATOM 1912 N N . LEU A 1 254 ? -2.793 -5.470 16.969 1.00 95.94 254 LEU A N 1
ATOM 1913 C CA . LEU A 1 254 ? -2.534 -4.984 18.326 1.00 95.94 254 LEU A CA 1
ATOM 1914 C C . LEU A 1 254 ? -3.831 -4.690 19.069 1.00 95.94 254 LEU A C 1
ATOM 1916 O O . LEU A 1 254 ? -4.851 -4.383 18.445 1.00 95.94 254 LEU A O 1
ATOM 1920 N N . GLY A 1 255 ? -3.730 -4.703 20.396 1.00 96.44 255 GLY A N 1
ATOM 1921 C CA . GLY A 1 255 ? -4.820 -4.369 21.302 1.00 96.44 255 GLY A CA 1
ATOM 1922 C C . GLY A 1 255 ? -5.585 -5.589 21.810 1.00 96.44 255 GLY A C 1
ATOM 1923 O O . GLY A 1 255 ? -5.307 -6.731 21.429 1.00 96.44 255 GLY A O 1
ATOM 1924 N N . ASP A 1 256 ? -6.530 -5.344 22.711 1.00 96.56 256 ASP A N 1
ATOM 1925 C CA . ASP A 1 256 ? -7.343 -6.384 23.350 1.00 96.56 256 ASP A CA 1
ATOM 1926 C C . ASP A 1 256 ? -8.705 -6.582 22.661 1.00 96.56 256 ASP A C 1
ATOM 1928 O O . ASP A 1 256 ? -9.507 -7.431 23.063 1.00 96.56 256 ASP A O 1
ATOM 1932 N N . GLY A 1 257 ? -8.965 -5.824 21.592 1.00 97.25 257 GLY A N 1
ATOM 1933 C CA . GLY A 1 257 ? -10.222 -5.850 20.862 1.00 97.25 257 GLY A CA 1
ATOM 1934 C C . GLY A 1 257 ? -11.286 -4.906 21.424 1.00 97.25 257 GLY A C 1
ATOM 1935 O O . GLY A 1 257 ? -12.435 -4.969 20.971 1.00 97.25 257 GLY A O 1
ATOM 1936 N N . THR A 1 258 ? -10.952 -4.038 22.386 1.00 97.44 258 THR A N 1
ATOM 1937 C CA . THR A 1 258 ? -11.886 -3.094 23.008 1.00 97.44 258 THR A CA 1
ATOM 1938 C C . THR A 1 258 ? -11.408 -1.648 22.911 1.00 97.44 258 THR A C 1
ATOM 1940 O O . THR A 1 258 ? -10.461 -1.212 23.555 1.00 97.44 258 THR A O 1
ATOM 1943 N N . VAL A 1 259 ? -12.169 -0.819 22.198 1.00 97.62 259 VAL A N 1
ATOM 1944 C CA . VAL A 1 259 ? -11.900 0.619 22.120 1.00 97.62 259 VAL A CA 1
ATOM 1945 C C . VAL A 1 259 ? -12.488 1.331 23.336 1.00 97.62 259 VAL A C 1
ATOM 1947 O O . VAL A 1 259 ? -13.712 1.424 23.488 1.00 97.62 259 VAL A O 1
ATOM 1950 N N . THR A 1 260 ? -11.614 1.902 24.170 1.00 95.31 260 THR A N 1
ATOM 1951 C CA . THR A 1 260 ? -11.995 2.863 25.228 1.00 95.31 260 THR A CA 1
ATOM 1952 C C . THR A 1 260 ? -11.525 4.296 24.946 1.00 95.31 260 THR A C 1
ATOM 1954 O O . THR A 1 260 ? -11.983 5.246 25.584 1.00 95.31 260 THR A O 1
ATOM 1957 N N . GLY A 1 261 ? -10.660 4.465 23.938 1.00 90.00 261 GLY A N 1
ATOM 1958 C CA . GLY A 1 261 ? -10.165 5.754 23.448 1.00 90.00 261 GLY A CA 1
ATOM 1959 C C . GLY A 1 261 ? -8.741 6.114 23.858 1.00 90.00 261 GLY A C 1
ATOM 1960 O O . GLY A 1 261 ? -8.283 7.193 23.484 1.00 90.00 261 GLY A O 1
ATOM 1961 N N . ARG A 1 262 ? -8.041 5.255 24.608 1.00 88.50 262 ARG A N 1
ATOM 1962 C CA . ARG A 1 262 ? -6.658 5.502 25.046 1.00 88.50 262 ARG A CA 1
ATOM 1963 C C . ARG A 1 262 ? -5.680 4.491 24.470 1.00 88.50 262 ARG A C 1
ATOM 1965 O O . ARG A 1 262 ? -4.590 4.876 24.048 1.00 88.50 262 ARG A O 1
ATOM 1972 N N . GLU A 1 263 ? -6.040 3.221 24.487 1.00 94.25 263 GLU A N 1
ATOM 1973 C CA . GLU A 1 263 ? -5.203 2.098 24.082 1.00 94.25 263 GLU A CA 1
ATOM 1974 C C . GLU A 1 263 ? -5.088 2.030 22.558 1.00 94.25 263 GLU A C 1
ATOM 1976 O O . GLU A 1 263 ? -5.968 2.499 21.835 1.00 94.25 263 GLU A O 1
ATOM 1981 N N . LEU A 1 264 ? -3.959 1.505 22.081 1.00 97.19 264 LEU A N 1
ATOM 1982 C CA . LEU A 1 264 ? -3.746 1.293 20.657 1.00 97.19 264 LEU A CA 1
ATOM 1983 C C . LEU A 1 264 ? -4.473 0.009 20.245 1.00 97.19 264 LEU A C 1
ATOM 1985 O O . LEU A 1 264 ? -4.110 -1.068 20.706 1.00 97.19 264 LEU A O 1
ATOM 1989 N N . GLU A 1 265 ? -5.446 0.135 19.354 1.00 98.31 265 GLU A N 1
ATOM 1990 C CA . GLU A 1 265 ? -6.098 -0.988 18.679 1.00 98.31 265 GLU A CA 1
ATOM 1991 C C . GLU A 1 265 ? -5.714 -0.911 17.207 1.00 98.31 265 GLU A C 1
ATOM 1993 O O . GLU A 1 265 ? -5.959 0.115 16.567 1.00 98.31 265 GLU A O 1
ATOM 1998 N N . SER A 1 266 ? -5.091 -1.958 16.672 1.00 97.88 266 SER A N 1
ATOM 1999 C CA . SER A 1 266 ? -4.692 -2.014 15.265 1.00 97.88 266 SER A CA 1
ATOM 2000 C C . SER A 1 266 ? -5.111 -3.333 14.645 1.00 97.88 266 SER A C 1
ATOM 2002 O O . SER A 1 266 ? -4.862 -4.401 15.206 1.00 97.88 266 SER A O 1
ATOM 2004 N N . SER A 1 267 ? -5.685 -3.274 13.447 1.00 97.94 267 SER A N 1
ATOM 2005 C CA . SER A 1 267 ? -5.939 -4.472 12.648 1.00 97.94 267 SER A CA 1
ATOM 2006 C C . SER A 1 267 ? -4.653 -5.186 12.228 1.00 97.94 267 SER A C 1
ATOM 2008 O O . SER A 1 267 ? -4.715 -6.380 11.921 1.00 97.94 267 SER A O 1
ATOM 2010 N N . GLY A 1 268 ? -3.527 -4.466 12.200 1.00 96.19 268 GLY A N 1
ATOM 2011 C CA . GLY A 1 268 ? -2.372 -4.819 11.380 1.00 96.19 268 GLY A CA 1
ATOM 2012 C C . GLY A 1 268 ? -2.638 -4.573 9.892 1.00 96.19 268 GLY A C 1
ATOM 2013 O O . GLY A 1 268 ? -3.716 -4.084 9.529 1.00 96.19 268 GLY A O 1
ATOM 2014 N N . VAL A 1 269 ? -1.667 -4.913 9.046 1.00 95.56 269 VAL A N 1
ATOM 2015 C CA . VAL A 1 269 ? -1.771 -4.819 7.579 1.00 95.56 269 VAL A CA 1
ATOM 2016 C C . VAL A 1 269 ? -2.635 -5.957 7.038 1.00 95.56 269 VAL A C 1
ATOM 2018 O O . VAL A 1 269 ? -2.345 -7.133 7.263 1.00 95.56 269 VAL A O 1
ATOM 2021 N N . ARG A 1 270 ? -3.718 -5.612 6.338 1.00 95.69 270 ARG A N 1
ATOM 2022 C CA . ARG A 1 270 ? -4.736 -6.561 5.864 1.00 95.69 270 ARG A CA 1
ATOM 2023 C C . ARG A 1 270 ? -5.204 -6.250 4.448 1.00 95.69 270 ARG A C 1
ATOM 2025 O O . ARG A 1 270 ? -5.430 -5.085 4.130 1.00 95.69 270 ARG A O 1
ATOM 2032 N N . GLY A 1 271 ? -5.454 -7.304 3.687 1.00 93.62 271 GLY A N 1
ATOM 2033 C CA . GLY A 1 271 ? -5.945 -7.304 2.314 1.00 93.62 271 GLY A CA 1
ATOM 2034 C C . GLY A 1 271 ? -5.485 -8.575 1.598 1.00 93.62 271 GLY A C 1
ATOM 2035 O O . GLY A 1 271 ? -4.786 -9.413 2.181 1.00 93.62 271 GLY A O 1
ATOM 2036 N N . ALA A 1 272 ? -5.900 -8.765 0.345 1.00 90.38 272 ALA A N 1
ATOM 2037 C CA . ALA A 1 272 ? -5.503 -9.945 -0.425 1.00 90.38 272 ALA A CA 1
ATOM 2038 C C . ALA A 1 272 ? -3.981 -10.018 -0.664 1.00 90.38 272 ALA A C 1
ATOM 2040 O O . ALA A 1 272 ? -3.435 -11.118 -0.779 1.00 90.38 272 ALA A O 1
ATOM 2041 N N . GLY A 1 273 ? -3.294 -8.868 -0.715 1.00 86.88 273 GLY A N 1
ATOM 2042 C CA . GLY A 1 273 ? -1.842 -8.786 -0.894 1.00 86.88 273 GLY A CA 1
ATOM 2043 C C . GLY A 1 273 ? -1.056 -9.236 0.338 1.00 86.88 273 GLY A C 1
ATOM 2044 O O . GLY A 1 273 ? 0.052 -9.755 0.209 1.00 86.88 273 GLY A O 1
ATOM 2045 N N . SER A 1 274 ? -1.656 -9.137 1.526 1.00 89.81 274 SER A N 1
ATOM 2046 C CA . SER A 1 274 ? -0.989 -9.365 2.808 1.00 89.81 274 SER A CA 1
ATOM 2047 C C . SER A 1 274 ? -1.308 -10.712 3.465 1.00 89.81 274 SER A C 1
ATOM 2049 O O . SER A 1 274 ? -1.304 -10.835 4.694 1.00 89.81 274 SER A O 1
ATOM 2051 N N . SER A 1 275 ? -1.564 -11.759 2.672 1.00 84.50 275 SER A N 1
ATOM 2052 C CA . SER A 1 275 ? -1.904 -13.105 3.174 1.00 84.50 275 SER A CA 1
ATOM 2053 C C . SER A 1 275 ? -0.944 -13.636 4.254 1.00 84.50 275 SER A C 1
ATOM 2055 O O . SER A 1 275 ? -1.408 -14.185 5.254 1.00 84.50 275 SER A O 1
ATOM 2057 N N . ALA A 1 276 ? 0.365 -13.389 4.128 1.00 85.00 276 ALA A N 1
ATOM 2058 C CA . ALA A 1 276 ? 1.365 -13.778 5.128 1.00 85.00 276 ALA A CA 1
ATOM 2059 C C . ALA A 1 276 ? 1.393 -12.883 6.388 1.00 85.00 276 ALA A C 1
ATOM 2061 O O . ALA A 1 276 ? 1.910 -13.300 7.420 1.00 85.00 276 ALA A O 1
ATOM 2062 N N . LEU A 1 277 ? 0.819 -11.675 6.333 1.00 86.44 277 LEU A N 1
ATOM 2063 C CA . LEU A 1 277 ? 0.812 -10.684 7.424 1.00 86.44 277 LEU A CA 1
ATOM 2064 C C . LEU A 1 277 ? -0.499 -10.645 8.228 1.00 86.44 277 LEU A C 1
ATOM 2066 O O . LEU A 1 277 ? -0.594 -9.960 9.247 1.00 86.44 277 LEU A O 1
ATOM 2070 N N . GLY A 1 278 ? -1.529 -11.361 7.780 1.00 79.00 278 GLY A N 1
ATOM 2071 C CA . GLY A 1 278 ? -2.850 -11.366 8.417 1.00 79.00 278 GLY A CA 1
ATOM 2072 C C . GLY A 1 278 ? -4.023 -11.528 7.453 1.00 79.00 278 GLY A C 1
ATOM 2073 O O . GLY A 1 278 ? -5.144 -11.751 7.927 1.00 79.00 278 GLY A O 1
ATOM 2074 N N . GLY A 1 279 ? -3.753 -11.432 6.147 1.00 86.75 279 GLY A N 1
ATOM 2075 C CA . GLY A 1 279 ? -4.693 -11.644 5.052 1.00 86.75 279 GLY A CA 1
ATOM 2076 C C . GLY A 1 279 ? -5.890 -10.704 5.056 1.00 86.75 279 GLY A C 1
ATOM 2077 O O . GLY A 1 279 ? -5.883 -9.633 5.664 1.00 86.75 279 GLY A O 1
ATOM 2078 N N . ASP A 1 280 ? -6.948 -11.144 4.391 1.00 86.06 280 ASP A N 1
ATOM 2079 C CA . ASP A 1 280 ? -8.201 -10.417 4.188 1.00 86.06 280 ASP A CA 1
ATOM 2080 C C . ASP A 1 280 ? -9.231 -10.659 5.308 1.00 86.06 280 ASP A C 1
ATOM 2082 O O . ASP A 1 280 ? -10.381 -10.228 5.232 1.00 86.06 280 ASP A O 1
ATOM 2086 N N . ALA A 1 281 ? -8.827 -11.324 6.394 1.00 92.56 281 ALA A N 1
ATOM 2087 C CA . ALA A 1 281 ? -9.730 -11.636 7.490 1.00 92.56 281 ALA A CA 1
ATOM 2088 C C . ALA A 1 281 ? -10.259 -10.364 8.176 1.00 92.56 281 ALA A C 1
ATOM 2090 O O . ALA A 1 281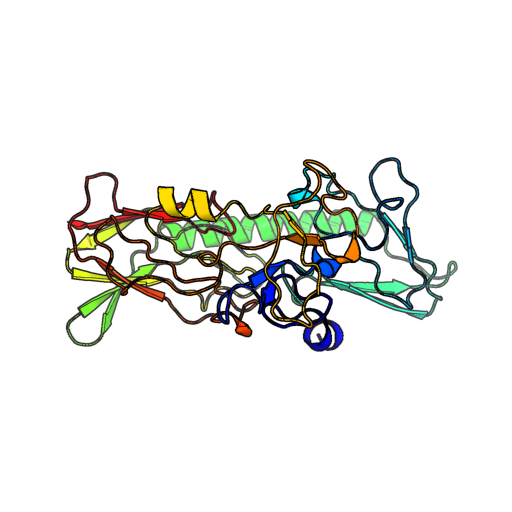 ? -9.492 -9.489 8.598 1.00 92.56 281 ALA A O 1
ATOM 2091 N N . ASN A 1 282 ? -11.580 -10.319 8.370 1.00 95.19 282 ASN A N 1
ATOM 2092 C CA . ASN A 1 282 ? -12.275 -9.196 8.996 1.00 95.19 282 ASN A CA 1
ATOM 2093 C C . ASN A 1 282 ? -11.783 -8.910 10.424 1.00 95.19 282 ASN A C 1
ATOM 2095 O O . ASN A 1 282 ? -11.532 -9.813 11.230 1.00 95.19 282 ASN A O 1
ATOM 2099 N N . TYR A 1 283 ? -11.732 -7.627 10.779 1.00 97.38 283 TYR A N 1
ATOM 2100 C CA . TYR A 1 283 ? -11.272 -7.152 12.085 1.00 97.38 283 TYR A CA 1
ATOM 2101 C C . TYR A 1 283 ? -12.445 -6.654 12.924 1.00 97.38 283 TYR A C 1
ATOM 2103 O O . TYR A 1 283 ? -13.245 -5.850 12.463 1.00 97.38 283 TYR A O 1
ATOM 2111 N N . ASN A 1 284 ? -12.563 -7.123 14.165 1.00 97.38 284 ASN A N 1
ATOM 2112 C CA . ASN A 1 284 ? -13.696 -6.809 15.033 1.00 97.38 284 ASN A CA 1
ATOM 2113 C C . ASN A 1 284 ? -13.213 -6.050 16.271 1.00 97.38 284 ASN A C 1
ATOM 2115 O O . ASN A 1 284 ? -12.315 -6.541 16.954 1.00 97.38 284 ASN A O 1
ATOM 2119 N N . LEU A 1 285 ? -13.848 -4.916 16.589 1.00 98.12 285 LEU A N 1
ATOM 2120 C CA . LEU A 1 285 ? -13.629 -4.183 17.841 1.00 98.12 285 LEU A CA 1
ATOM 2121 C C . LEU A 1 285 ? -14.936 -3.937 18.577 1.00 98.12 285 LEU A C 1
ATOM 2123 O O . LEU A 1 285 ? -15.932 -3.519 17.984 1.00 98.12 285 LEU A O 1
ATOM 2127 N N . ARG A 1 286 ? -14.918 -4.138 19.893 1.00 97.56 286 ARG A N 1
ATOM 2128 C CA . ARG A 1 286 ? -15.999 -3.749 20.796 1.00 97.56 286 ARG A CA 1
ATOM 2129 C C . ARG A 1 286 ? -15.781 -2.325 21.295 1.00 97.56 286 ARG A C 1
ATOM 2131 O O . ARG A 1 286 ? -14.686 -1.964 21.707 1.00 97.56 286 ARG A O 1
ATOM 2138 N N . PHE A 1 287 ? -16.837 -1.522 21.343 1.00 97.50 287 PHE A N 1
ATOM 2139 C CA . PHE A 1 287 ? -16.751 -0.155 21.855 1.00 97.50 287 PHE A CA 1
ATOM 2140 C C . PHE A 1 287 ? -17.143 -0.096 23.331 1.00 97.50 287 PHE A C 1
ATOM 2142 O O . PHE A 1 287 ? -18.318 -0.040 23.688 1.00 97.50 287 PHE A O 1
ATOM 2149 N N . GLY A 1 288 ? -16.135 -0.142 24.203 1.00 96.31 288 GLY A N 1
ATOM 2150 C CA . GLY A 1 288 ? -16.301 -0.269 25.653 1.00 96.31 288 GLY A CA 1
ATOM 2151 C C . GLY A 1 288 ? -16.624 1.034 26.387 1.00 96.31 288 GLY A C 1
ATOM 2152 O O . GLY A 1 288 ? -17.060 0.983 27.537 1.00 96.31 288 GLY A O 1
ATOM 2153 N N . ALA A 1 289 ? -16.453 2.191 25.746 1.00 96.06 289 ALA A N 1
ATOM 2154 C CA . ALA A 1 289 ? -16.717 3.504 26.331 1.00 96.06 289 ALA A CA 1
ATOM 2155 C C . ALA A 1 289 ? -17.571 4.376 25.404 1.00 96.06 289 ALA A C 1
ATOM 2157 O O . ALA A 1 289 ? -17.528 4.235 24.185 1.00 96.06 289 ALA A O 1
ATOM 2158 N N . THR A 1 290 ? -18.335 5.301 25.983 1.00 97.06 290 THR A N 1
ATOM 2159 C CA . THR A 1 290 ? -18.987 6.375 25.222 1.00 97.06 290 THR A CA 1
ATOM 2160 C C . THR A 1 290 ? -17.931 7.337 24.689 1.00 97.06 290 THR A C 1
ATOM 2162 O O . THR A 1 290 ? -16.963 7.644 25.387 1.00 97.06 290 THR A O 1
ATOM 2165 N N . SER A 1 291 ? -18.123 7.860 23.482 1.00 95.81 291 SER A N 1
ATOM 2166 C CA . SER A 1 291 ? -17.216 8.854 22.907 1.00 95.81 291 SER A CA 1
ATOM 2167 C C . SER A 1 291 ? -17.703 10.277 23.184 1.00 95.81 291 SER A C 1
ATOM 2169 O O . SER A 1 291 ? -18.897 10.513 23.363 1.00 95.81 291 SER A O 1
ATOM 2171 N N . SER A 1 292 ? -16.811 11.265 23.084 1.00 88.44 292 SER A N 1
ATOM 2172 C CA . SER A 1 292 ? -17.240 12.661 22.913 1.00 88.44 292 SER A CA 1
ATOM 2173 C C . SER A 1 292 ? -18.016 12.840 21.595 1.00 88.44 292 SER A C 1
ATOM 2175 O O . SER A 1 292 ? -18.007 11.961 20.728 1.00 88.44 292 SER A O 1
ATOM 2177 N N . GLY A 1 293 ? -18.632 14.008 21.376 1.00 78.81 293 GLY A N 1
ATOM 2178 C CA . GLY A 1 293 ? -19.332 14.319 20.118 1.00 78.81 293 GLY A CA 1
ATOM 2179 C C . GLY A 1 293 ? -18.467 14.201 18.849 1.00 78.81 293 GLY A C 1
ATOM 2180 O O . GLY A 1 293 ? -19.006 14.139 17.746 1.00 78.81 293 GLY A O 1
ATOM 2181 N N . THR A 1 294 ? -17.137 14.125 18.986 1.00 89.94 294 THR A N 1
ATOM 2182 C CA . THR A 1 294 ? -16.199 13.955 17.863 1.00 89.94 294 THR A CA 1
ATOM 2183 C C . THR A 1 294 ? -15.884 12.497 17.504 1.00 89.94 294 THR A C 1
ATOM 2185 O O . THR A 1 294 ? -15.273 12.271 16.457 1.00 89.94 294 THR A O 1
ATOM 2188 N N . GLY A 1 295 ? -16.343 11.526 18.307 1.00 96.94 295 GLY A N 1
ATOM 2189 C CA . GLY A 1 295 ? -16.127 10.091 18.098 1.00 96.94 295 GLY A CA 1
ATOM 2190 C C . GLY A 1 295 ? -14.707 9.606 18.413 1.00 96.94 295 GLY A C 1
ATOM 2191 O O . GLY A 1 295 ? -13.773 10.396 18.548 1.00 96.94 295 GLY A O 1
ATOM 2192 N N . PHE A 1 296 ? -14.532 8.287 18.490 1.00 98.31 296 PHE A N 1
ATOM 2193 C CA . PHE A 1 296 ? -13.215 7.654 18.425 1.00 98.31 296 PHE A CA 1
ATOM 2194 C C . PHE A 1 296 ? -12.715 7.725 16.984 1.00 98.31 296 PHE A C 1
ATOM 2196 O O . PHE A 1 296 ? -13.372 7.218 16.075 1.00 98.31 296 PHE A O 1
ATOM 2203 N N . LYS A 1 297 ? -11.585 8.396 16.764 1.00 98.19 297 LYS A N 1
ATOM 2204 C CA . LYS A 1 297 ? -11.006 8.610 15.433 1.00 98.19 297 LYS A CA 1
ATOM 2205 C C . LYS A 1 297 ? -9.988 7.523 15.119 1.00 98.19 297 LYS A C 1
ATOM 2207 O O . LYS A 1 297 ? -9.167 7.194 15.974 1.00 98.19 297 LYS A O 1
ATOM 2212 N N . TYR A 1 298 ? -10.001 7.055 13.879 1.00 98.44 298 TYR A N 1
ATOM 2213 C CA . TYR A 1 298 ? -9.068 6.057 13.369 1.00 98.44 298 TYR A CA 1
ATOM 2214 C C . TYR A 1 298 ? -8.592 6.410 11.967 1.00 98.44 298 TYR A C 1
ATOM 2216 O O . TYR A 1 298 ? -9.216 7.222 11.270 1.00 98.44 298 TYR A O 1
ATOM 2224 N N . ILE A 1 299 ? -7.473 5.808 11.576 1.00 98.25 299 ILE A N 1
ATOM 2225 C CA . ILE A 1 299 ? -6.887 5.952 10.243 1.00 98.25 299 ILE A CA 1
ATOM 2226 C C . ILE A 1 299 ? -6.418 4.609 9.701 1.00 98.25 299 ILE A C 1
ATOM 2228 O O . ILE A 1 299 ? -6.277 3.651 10.461 1.00 98.25 299 ILE A O 1
ATOM 2232 N N . CYS A 1 300 ? -6.140 4.591 8.401 1.00 98.06 300 CYS A N 1
ATOM 2233 C CA . CYS A 1 300 ? -5.207 3.637 7.825 1.00 98.06 300 CYS A CA 1
ATOM 2234 C C . CYS A 1 300 ? -3.799 4.191 8.034 1.00 98.06 300 CYS A C 1
ATOM 2236 O O . CYS A 1 300 ? -3.564 5.376 7.793 1.00 98.06 300 CYS A O 1
ATOM 2238 N N . MET A 1 301 ? -2.884 3.358 8.521 1.00 96.38 301 MET A N 1
ATOM 2239 C CA . MET A 1 301 ? -1.496 3.754 8.697 1.00 96.38 301 MET A CA 1
ATOM 2240 C C . MET A 1 301 ? -0.790 3.826 7.344 1.00 96.38 301 MET A C 1
ATOM 2242 O O . MET A 1 301 ? -0.125 4.822 7.139 1.00 96.38 301 MET A O 1
ATOM 2246 N N . ILE A 1 302 ? -1.030 2.896 6.404 1.00 94.12 302 ILE A N 1
ATOM 2247 C CA . ILE A 1 302 ? -0.492 2.939 5.021 1.00 94.12 302 ILE A CA 1
ATOM 2248 C C . ILE A 1 302 ? -0.912 4.234 4.302 1.00 94.12 302 ILE A C 1
ATOM 2250 O O . ILE A 1 302 ? -0.095 4.909 3.685 1.00 94.12 302 ILE A O 1
ATOM 2254 N N . HIS A 1 303 ? -2.179 4.634 4.460 1.00 94.50 303 HIS A N 1
ATOM 2255 C CA . HIS A 1 303 ? -2.757 5.834 3.849 1.00 94.50 303 HIS A CA 1
ATOM 2256 C C . HIS A 1 303 ? -3.318 6.797 4.921 1.00 94.50 303 HIS A C 1
ATOM 2258 O O . HIS A 1 303 ? -4.535 6.833 5.144 1.00 94.50 303 HIS A O 1
ATOM 2264 N N . PRO A 1 304 ? -2.498 7.647 5.581 1.00 94.19 304 PRO A N 1
ATOM 2265 C CA . PRO A 1 304 ? -2.927 8.479 6.725 1.00 94.19 304 PRO A CA 1
ATOM 2266 C C . PRO A 1 304 ? -4.011 9.538 6.438 1.00 94.19 304 PRO A C 1
ATOM 2268 O O . PRO A 1 304 ? -4.495 10.242 7.353 1.00 94.19 304 PRO A O 1
ATOM 2271 N N . PHE A 1 305 ? -4.368 9.714 5.164 1.00 94.50 305 PHE A N 1
ATOM 2272 C CA . PHE A 1 305 ? -5.499 10.518 4.708 1.00 94.50 305 PHE A CA 1
ATOM 2273 C C . PHE A 1 305 ? -6.840 9.771 4.792 1.00 94.50 305 PHE A C 1
ATOM 2275 O O . PHE A 1 305 ? -7.867 10.426 4.986 1.00 94.50 305 PHE A O 1
ATOM 2282 N N . MET A 1 306 ? -6.850 8.432 4.749 1.00 97.88 306 MET A N 1
ATOM 2283 C CA . MET A 1 306 ? -8.033 7.616 5.029 1.00 97.88 306 MET A CA 1
ATOM 2284 C C . MET A 1 306 ? -8.369 7.729 6.514 1.00 97.88 306 MET A C 1
ATOM 2286 O O . MET A 1 306 ? -7.636 7.258 7.383 1.00 97.88 306 MET A O 1
ATOM 2290 N N . ARG A 1 307 ? -9.473 8.410 6.817 1.00 97.81 307 ARG A N 1
ATOM 2291 C CA . ARG A 1 307 ? -9.869 8.767 8.183 1.00 97.81 307 ARG A CA 1
ATOM 2292 C C . ARG A 1 307 ? -11.333 8.432 8.399 1.00 97.81 307 ARG A C 1
ATOM 2294 O O . ARG A 1 307 ? -12.179 8.801 7.584 1.00 97.81 307 ARG A O 1
ATOM 2301 N N . GLY A 1 308 ? -11.628 7.810 9.531 1.00 97.69 308 GLY A N 1
ATOM 2302 C CA . GLY A 1 308 ? -12.986 7.534 9.974 1.00 97.69 308 GLY A CA 1
ATOM 2303 C C . GLY A 1 308 ? -13.179 7.892 11.441 1.00 97.69 308 GLY A C 1
ATOM 2304 O O . GLY A 1 308 ? -12.229 8.190 12.174 1.00 97.69 308 GLY A O 1
ATOM 2305 N N . ARG A 1 309 ? -14.436 7.878 11.884 1.00 97.88 309 ARG A N 1
ATOM 2306 C CA . ARG A 1 309 ? -14.768 7.954 13.308 1.00 97.88 309 ARG A CA 1
ATOM 2307 C C . ARG A 1 309 ? -15.969 7.093 13.665 1.00 97.88 309 ARG A C 1
ATOM 2309 O O . ARG A 1 309 ? -16.916 6.989 12.884 1.00 97.88 309 ARG A O 1
ATOM 2316 N N . VAL A 1 310 ? -15.949 6.558 14.878 1.00 98.00 310 VAL A N 1
ATOM 2317 C CA . VAL A 1 310 ? -17.088 5.873 15.492 1.00 98.00 310 VAL A CA 1
ATOM 2318 C C . VAL A 1 310 ? -17.595 6.725 16.650 1.00 98.00 310 VAL A C 1
ATOM 2320 O O . VAL A 1 310 ? -16.862 7.008 17.595 1.00 98.00 310 VAL A O 1
ATOM 2323 N N . VAL A 1 311 ? -18.838 7.183 16.555 1.00 97.75 311 VAL A N 1
ATOM 2324 C CA . VAL A 1 311 ? -19.522 7.932 17.610 1.00 97.75 311 VAL A CA 1
ATOM 2325 C C . VAL A 1 311 ? -20.323 6.942 18.443 1.00 97.75 311 VAL A C 1
ATOM 2327 O O . VAL A 1 311 ? -21.260 6.327 17.937 1.00 97.75 311 VAL A O 1
ATOM 2330 N N . VAL A 1 312 ? -19.958 6.810 19.713 1.00 97.62 312 VAL A N 1
ATOM 2331 C CA . VAL A 1 312 ? -20.548 5.851 20.649 1.00 97.62 312 VAL A CA 1
ATOM 2332 C C . VAL A 1 312 ? -21.386 6.604 21.668 1.00 97.62 312 VAL A C 1
ATOM 2334 O O . VAL A 1 312 ? -20.861 7.483 22.359 1.00 97.62 312 VAL A O 1
ATOM 2337 N N . ARG A 1 313 ? -22.676 6.270 21.738 1.00 93.56 313 ARG A N 1
ATOM 2338 C CA . ARG A 1 313 ? -23.636 6.837 22.694 1.00 93.56 313 ARG A CA 1
ATOM 2339 C C . ARG A 1 313 ? -24.008 5.844 23.783 1.00 93.56 313 ARG A C 1
ATOM 2341 O O . ARG A 1 313 ? -23.998 4.624 23.501 1.00 93.56 313 ARG A O 1
#

pLDDT: mean 92.6, std 6.05, range [64.38, 98.56]

Radius of gyration: 22.04 Å; chains: 1; bounding box: 56×32×66 Å

Sequence (313 aa):
MEWFDTNATLGTSQPYALAQPNPDNGSTAYKFGNNAIFPTDSTCGGPTQSPCAFDGTTVLNSGIPVFFDGPMDWTVTVGAAPGDSFWVVCLVHGANMRMKVNVVATSAPASDPAALDTANAQALAQDTASAAALNAKYSAKQTWHVKGNHRVWDAWAGVDNRHVAVYGMFPRTLKVAKGDTVQWHFDSLTFEDHTVTFPSDKARKIANFFNPVCDPDGDAGPGPDNPPDMMDPPFCTDPTQLEIQLSDKFVPKLGDGTVTGRELESSGVRGAGSSALGGDANYNLRFGATSSGTGFKYICMIHPFMRGRVVVR